Protein AF-A0A968T2L0-F1 (afdb_monomer)

Structure (mmCIF, N/CA/C/O backbone):
data_AF-A0A968T2L0-F1
#
_entry.id   AF-A0A968T2L0-F1
#
loop_
_atom_site.group_PDB
_atom_site.id
_atom_site.type_symbol
_atom_site.label_atom_id
_atom_site.label_alt_id
_atom_site.label_comp_id
_atom_site.label_asym_id
_atom_site.label_entity_id
_atom_site.label_seq_id
_atom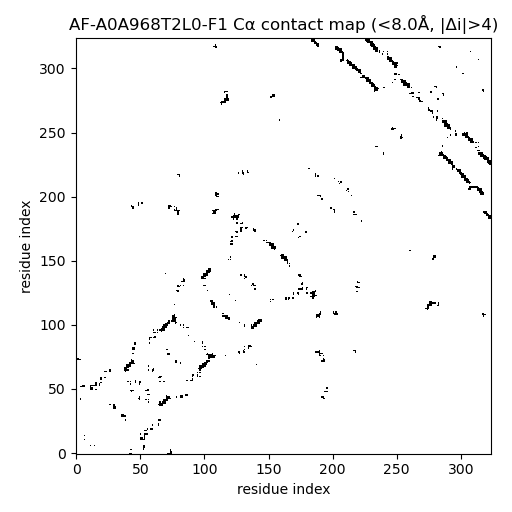_site.pdbx_PDB_ins_code
_atom_site.Cartn_x
_atom_site.Cartn_y
_atom_site.Cartn_z
_atom_site.occupancy
_atom_site.B_iso_or_equiv
_atom_site.auth_seq_id
_atom_site.auth_comp_id
_atom_site.auth_asym_id
_atom_site.auth_atom_id
_atom_site.pdbx_PDB_model_num
ATOM 1 N N . MET A 1 1 ? -6.906 8.893 6.254 1.00 74.88 1 MET A N 1
ATOM 2 C CA . MET A 1 1 ? -7.245 9.195 7.665 1.00 74.88 1 MET A CA 1
ATOM 3 C C . MET A 1 1 ? -7.406 10.708 7.788 1.00 74.88 1 MET A C 1
ATOM 5 O O . MET A 1 1 ? -6.718 11.416 7.076 1.00 74.88 1 MET A O 1
ATOM 9 N N . ARG A 1 2 ? -8.314 11.255 8.606 1.00 81.44 2 ARG A N 1
ATOM 10 C CA . ARG A 1 2 ? -8.300 12.718 8.846 1.00 81.44 2 ARG A CA 1
ATOM 11 C C . ARG A 1 2 ? -7.136 13.049 9.790 1.00 81.44 2 ARG A C 1
ATOM 13 O O . ARG A 1 2 ? -6.770 12.186 10.568 1.00 81.44 2 ARG A O 1
ATOM 20 N N . THR A 1 3 ? -6.516 14.214 9.623 1.00 82.19 3 THR A N 1
ATOM 21 C CA . THR A 1 3 ? -5.196 14.634 10.153 1.00 82.19 3 THR A CA 1
ATOM 22 C C . THR A 1 3 ? -4.732 13.936 11.438 1.00 82.19 3 THR A C 1
ATOM 24 O O . THR A 1 3 ? -5.469 13.875 12.412 1.00 82.19 3 THR A O 1
ATOM 27 N N . PHE A 1 4 ? -3.481 13.472 11.457 1.00 83.94 4 PHE A N 1
ATOM 28 C CA . PHE A 1 4 ? -2.865 12.755 12.588 1.00 83.94 4 PHE A CA 1
ATOM 29 C C . PHE A 1 4 ? -2.099 13.668 13.563 1.00 83.94 4 PHE A C 1
ATOM 31 O O . PHE A 1 4 ? -1.567 13.193 14.559 1.00 83.94 4 PHE A O 1
ATOM 38 N N . TYR A 1 5 ? -2.027 14.971 13.284 1.00 89.88 5 TYR A N 1
ATOM 39 C CA . TYR A 1 5 ? -1.444 15.954 14.194 1.00 89.88 5 TYR A CA 1
ATOM 40 C C . TYR A 1 5 ? -2.458 16.317 15.280 1.00 89.88 5 TYR A C 1
ATOM 42 O O . TYR A 1 5 ? -3.316 17.172 15.064 1.00 89.88 5 TYR A O 1
ATOM 50 N N . LEU A 1 6 ? -2.376 15.636 16.424 1.00 93.06 6 LEU A N 1
ATOM 51 C CA . LEU A 1 6 ? -3.247 15.877 17.582 1.00 93.06 6 LEU A CA 1
ATOM 52 C C . LEU A 1 6 ? -2.544 16.624 18.724 1.00 93.06 6 LEU A C 1
ATOM 54 O O . LEU A 1 6 ? -3.210 17.180 19.592 1.00 93.06 6 LEU A O 1
ATOM 58 N N . PHE A 1 7 ? -1.213 16.663 18.699 1.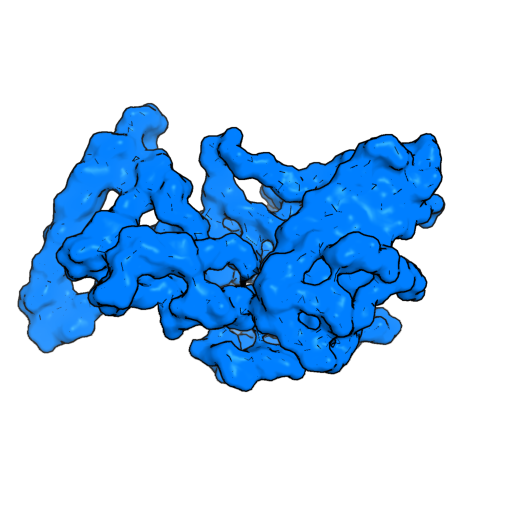00 94.44 7 PHE A N 1
ATOM 59 C CA . PHE A 1 7 ? -0.371 17.250 19.739 1.00 94.44 7 PHE A CA 1
ATOM 60 C C . PHE A 1 7 ? 0.614 18.248 19.147 1.00 94.44 7 PHE A C 1
ATOM 62 O O . PHE A 1 7 ? 0.879 18.239 17.940 1.00 94.44 7 PHE A O 1
ATOM 69 N N . LYS A 1 8 ? 1.162 19.118 19.998 1.00 94.31 8 LYS A N 1
ATOM 70 C CA . LYS A 1 8 ? 2.267 19.984 19.587 1.00 94.31 8 LYS A CA 1
ATOM 71 C C . LYS A 1 8 ? 3.516 19.131 19.332 1.00 94.31 8 LYS A C 1
ATOM 73 O O . LYS A 1 8 ? 3.684 18.108 19.997 1.00 94.31 8 LYS A O 1
ATOM 78 N N . PRO A 1 9 ? 4.41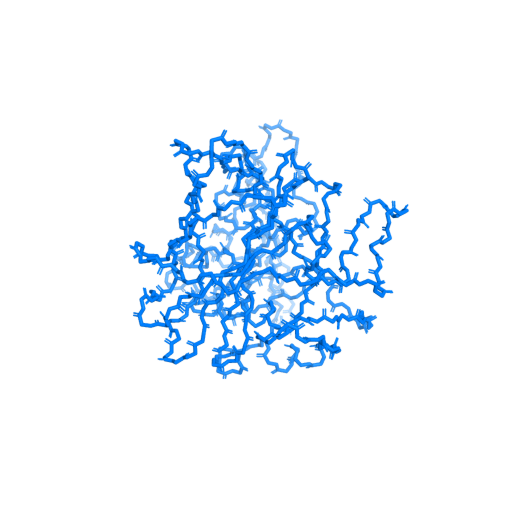3 19.563 18.427 1.00 92.62 9 PRO A N 1
ATOM 79 C CA . PRO A 1 9 ? 5.673 18.864 18.204 1.00 92.62 9 PRO A CA 1
ATOM 80 C C . PRO A 1 9 ? 6.458 18.681 19.510 1.00 92.62 9 PRO A C 1
ATOM 82 O O . PRO A 1 9 ? 6.754 19.665 20.189 1.00 92.62 9 PRO A O 1
ATOM 85 N N . GLY A 1 10 ? 6.804 17.437 19.843 1.00 93.25 10 GLY A N 1
ATOM 86 C CA . GLY A 1 10 ? 7.523 17.062 21.064 1.00 93.25 10 GLY A CA 1
ATOM 87 C C . GLY A 1 10 ? 6.632 16.694 22.258 1.00 93.25 10 GLY A C 1
ATOM 88 O O . GLY A 1 10 ? 7.158 16.234 23.268 1.00 93.25 10 GLY A O 1
ATOM 89 N N . GLU A 1 11 ? 5.310 16.871 22.166 1.00 96.00 11 GLU A N 1
ATOM 90 C CA . GLU A 1 11 ? 4.350 16.496 23.218 1.00 96.00 11 GLU A CA 1
ATOM 91 C C . GLU A 1 11 ? 3.652 15.149 22.938 1.00 96.00 11 GLU A C 1
ATOM 93 O O . GLU A 1 11 ? 2.774 14.745 23.698 1.00 96.00 11 GLU A O 1
ATOM 98 N N . GLU A 1 12 ? 4.019 14.434 21.869 1.00 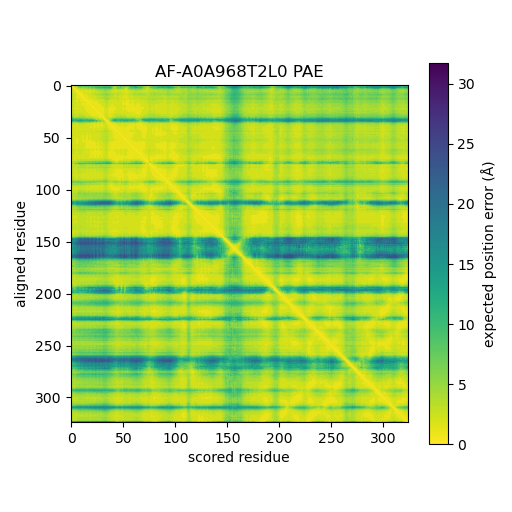95.25 12 GLU A N 1
ATOM 99 C CA . GLU A 1 12 ? 3.307 13.233 21.418 1.00 95.25 12 GLU A CA 1
ATOM 100 C C . GLU A 1 12 ? 3.342 12.089 22.441 1.00 95.25 12 GLU A C 1
ATOM 102 O O . GLU A 1 12 ? 2.335 11.407 22.599 1.00 95.25 12 GLU A O 1
ATOM 107 N N . GLU A 1 13 ? 4.452 11.914 23.167 1.00 93.50 13 GLU A N 1
ATOM 108 C CA . GLU A 1 13 ? 4.591 10.872 24.199 1.00 93.50 13 GLU A CA 1
ATOM 109 C C . GLU A 1 13 ? 3.620 11.106 25.367 1.00 93.50 13 GLU A C 1
ATOM 111 O O . GLU A 1 13 ? 2.854 10.216 25.725 1.00 93.50 13 GLU A O 1
ATOM 116 N N . ASN A 1 14 ? 3.561 12.336 25.892 1.00 94.19 14 ASN A N 1
ATOM 117 C CA . ASN A 1 14 ? 2.571 12.719 26.909 1.00 94.19 14 ASN A CA 1
ATOM 118 C C . ASN A 1 14 ? 1.139 12.587 26.360 1.00 94.19 14 ASN A C 1
ATOM 120 O O . ASN A 1 14 ? 0.200 12.246 27.080 1.00 94.19 14 ASN A O 1
ATOM 124 N N . GLY A 1 15 ? 0.972 12.837 25.060 1.00 96.25 15 GLY A N 1
ATOM 125 C CA . GLY A 1 15 ? -0.283 12.659 24.349 1.00 96.25 15 GLY A CA 1
ATOM 126 C C . GLY A 1 15 ? -0.794 11.215 24.318 1.00 96.25 15 GLY A C 1
ATOM 127 O O . GLY A 1 15 ? -2.011 11.012 24.299 1.00 96.25 15 GLY A O 1
ATOM 128 N N . ILE A 1 16 ? 0.095 10.213 24.369 1.00 96.88 16 ILE A N 1
ATOM 129 C CA . ILE A 1 16 ? -0.293 8.793 24.429 1.00 96.88 16 ILE A CA 1
ATOM 130 C C . ILE A 1 16 ? -1.108 8.520 25.692 1.00 96.88 16 ILE A C 1
ATOM 132 O O . ILE A 1 16 ? -2.165 7.892 25.614 1.00 96.88 16 ILE A O 1
ATOM 136 N N . GLU A 1 17 ? -0.647 8.990 26.853 1.00 95.88 17 GLU A N 1
ATOM 137 C CA . GLU A 1 17 ? -1.353 8.788 28.123 1.00 95.88 17 GLU A CA 1
ATOM 138 C C . GLU A 1 17 ? -2.735 9.444 28.097 1.00 95.88 17 GLU A C 1
ATOM 140 O O . GLU A 1 17 ? -3.734 8.789 28.409 1.00 95.88 17 GLU A O 1
ATOM 145 N N . LEU A 1 18 ? -2.810 10.684 27.604 1.00 97.50 18 LEU A N 1
ATOM 146 C CA . LEU A 1 18 ? -4.069 11.414 27.473 1.00 97.50 18 LEU A CA 1
ATOM 147 C C . LEU A 1 18 ? -5.063 10.693 26.549 1.00 97.50 18 LEU A C 1
ATOM 149 O O . LEU A 1 18 ? -6.242 10.563 26.881 1.00 97.50 18 LEU A O 1
ATOM 153 N N . LEU A 1 19 ? -4.613 10.193 25.393 1.00 97.75 19 LEU A N 1
ATOM 154 C CA . LEU A 1 19 ? -5.497 9.450 24.491 1.00 97.75 19 LEU A CA 1
ATOM 155 C C . LEU A 1 19 ? -5.852 8.066 25.024 1.00 97.75 19 LEU A C 1
ATOM 157 O O . LEU A 1 19 ? -6.952 7.589 24.759 1.00 97.75 19 LEU A O 1
ATOM 161 N N . ASN A 1 20 ? -4.983 7.424 25.804 1.00 97.88 20 ASN A N 1
ATOM 162 C CA . ASN A 1 20 ? -5.330 6.184 26.493 1.00 97.88 20 ASN A CA 1
ATOM 163 C C . ASN A 1 20 ? -6.495 6.401 27.466 1.00 97.88 20 ASN A C 1
ATOM 165 O O . ASN A 1 20 ? -7.417 5.586 27.492 1.00 97.88 20 ASN A O 1
ATOM 169 N N . GLU A 1 21 ? -6.475 7.483 28.247 1.00 98.00 21 GLU A N 1
ATOM 170 C CA . GLU A 1 21 ? -7.582 7.860 29.136 1.00 98.00 21 GLU A CA 1
ATOM 171 C C . GLU A 1 21 ? -8.849 8.191 28.350 1.00 98.00 21 GLU A C 1
ATOM 173 O O . GLU A 1 21 ? -9.889 7.581 28.592 1.00 98.00 21 GLU A O 1
ATOM 178 N N . PHE A 1 22 ? -8.738 9.029 27.317 1.00 98.19 22 PHE A N 1
ATOM 179 C CA . PHE A 1 22 ? -9.856 9.339 26.426 1.00 98.19 22 PHE A CA 1
ATOM 180 C C . PHE A 1 22 ? -10.507 8.069 25.851 1.00 98.19 22 PHE A C 1
ATOM 182 O O . PHE A 1 22 ? -11.730 7.930 25.830 1.00 98.19 22 PHE A O 1
ATOM 189 N N . MET A 1 23 ? -9.706 7.093 25.417 1.00 98.38 23 MET A N 1
ATOM 190 C CA . MET A 1 23 ? -10.221 5.833 24.879 1.00 98.38 23 MET A CA 1
ATOM 191 C C . MET A 1 23 ? -10.887 4.948 25.941 1.00 98.38 23 MET A C 1
ATOM 193 O O . MET A 1 23 ? -11.806 4.195 25.602 1.00 98.38 23 MET A O 1
ATOM 197 N N . ARG A 1 24 ? -10.478 5.034 27.216 1.00 98.38 24 ARG A N 1
ATOM 198 C CA . ARG A 1 24 ? -11.186 4.372 28.326 1.00 98.38 24 ARG A CA 1
ATOM 199 C C . ARG A 1 24 ? -12.566 4.986 28.522 1.00 98.38 24 ARG A C 1
ATOM 201 O O . ARG A 1 24 ? -13.539 4.234 28.546 1.00 98.38 24 ARG A O 1
ATOM 208 N N . ASP A 1 25 ? -12.663 6.312 28.534 1.00 98.12 25 ASP A N 1
ATOM 209 C CA . ASP A 1 25 ? -13.941 7.021 28.667 1.00 98.12 25 ASP A CA 1
ATOM 210 C C . ASP A 1 25 ? -14.901 6.664 27.524 1.00 98.12 25 ASP A C 1
ATOM 212 O O . ASP A 1 25 ? -16.061 6.308 27.756 1.00 98.12 25 ASP A O 1
ATOM 216 N N . ILE A 1 26 ? -14.412 6.657 26.276 1.00 97.62 26 ILE A N 1
ATOM 217 C CA . ILE A 1 26 ? -15.202 6.234 25.109 1.00 97.62 26 ILE A CA 1
ATOM 218 C C . ILE A 1 26 ? -15.687 4.789 25.263 1.00 97.62 26 ILE A C 1
ATOM 220 O O . ILE A 1 26 ? -16.854 4.489 24.986 1.00 97.62 26 ILE A O 1
ATOM 224 N N . ARG A 1 27 ? -14.825 3.877 25.731 1.00 97.06 27 ARG A N 1
ATOM 225 C CA . ARG A 1 27 ? -15.217 2.482 25.954 1.00 97.06 27 ARG A CA 1
ATOM 226 C C . ARG A 1 27 ? -16.275 2.366 27.050 1.00 97.06 27 ARG A C 1
ATOM 228 O O . ARG A 1 27 ? -17.239 1.622 26.862 1.00 97.06 27 ARG A O 1
ATOM 235 N N . GLU A 1 28 ? -16.154 3.095 28.154 1.00 96.31 28 GLU A N 1
ATOM 236 C CA . GLU A 1 28 ? -17.181 3.119 29.200 1.00 96.31 28 GLU A CA 1
ATOM 237 C C . GLU A 1 28 ? -18.526 3.621 28.675 1.00 96.31 28 GLU A C 1
ATOM 239 O O . GLU A 1 28 ? -19.556 2.992 28.927 1.00 96.31 28 GLU A O 1
ATOM 244 N N . ILE A 1 29 ? -18.522 4.710 27.901 1.00 95.81 29 ILE A N 1
ATOM 245 C CA . ILE A 1 29 ? -19.731 5.248 27.270 1.00 95.81 29 ILE A CA 1
ATOM 246 C C . ILE A 1 29 ? -20.356 4.199 26.347 1.00 95.81 29 ILE A C 1
ATOM 248 O O . ILE A 1 29 ? -21.565 3.983 26.422 1.00 95.81 29 ILE A O 1
ATOM 252 N N . SER A 1 30 ? -19.552 3.507 25.529 1.00 95.06 30 SER A N 1
ATOM 253 C CA . SER A 1 30 ? -20.050 2.468 24.614 1.00 95.06 30 SER A CA 1
ATOM 254 C C . SER A 1 30 ? -20.720 1.303 25.352 1.00 95.06 30 SER A C 1
ATOM 256 O O . SER A 1 30 ? -21.751 0.813 24.902 1.00 95.06 30 SER A O 1
ATOM 258 N N . LYS A 1 31 ? -20.185 0.903 26.517 1.00 92.38 31 LYS A N 1
ATOM 259 C CA . LYS A 1 31 ? -20.705 -0.207 27.333 1.00 92.38 31 LYS A CA 1
ATOM 260 C C . LYS A 1 31 ? -21.965 0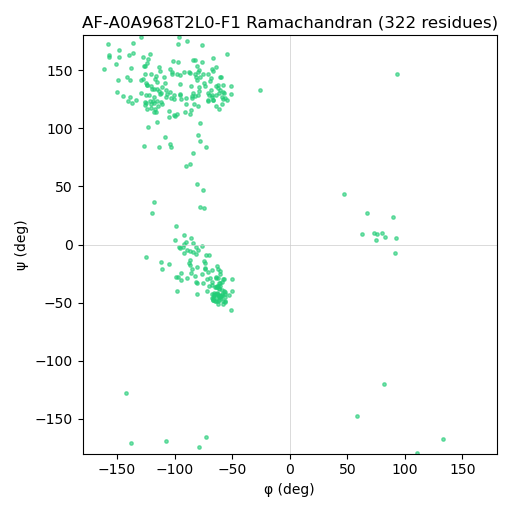.146 28.122 1.00 92.38 31 LYS A C 1
ATOM 262 O O . LYS A 1 31 ? -22.720 -0.753 28.470 1.00 92.38 31 LYS A O 1
ATOM 267 N N . LYS A 1 32 ? -22.184 1.427 28.438 1.00 92.19 32 LYS A N 1
ATOM 268 C CA . LYS A 1 32 ? -23.381 1.896 29.163 1.00 92.19 32 LYS A CA 1
ATOM 269 C C . LYS A 1 32 ? -24.642 1.907 28.294 1.00 92.19 32 LYS A C 1
ATOM 271 O O . LYS A 1 32 ? -25.737 2.057 28.827 1.00 92.19 32 LYS A O 1
ATOM 276 N N . GLN A 1 33 ? -24.503 1.790 26.976 1.00 87.25 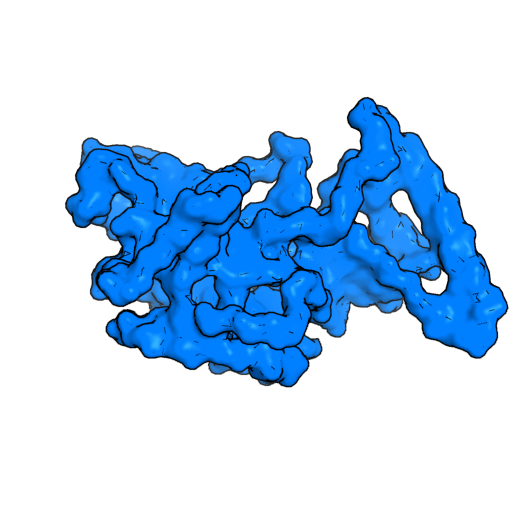33 GLN A N 1
ATOM 277 C CA . GLN A 1 33 ? -25.641 1.731 26.065 1.00 87.25 33 GLN A CA 1
ATOM 278 C C . GLN A 1 33 ? -26.224 0.315 26.048 1.00 87.25 33 GLN A C 1
ATOM 280 O O . GLN A 1 33 ? -25.482 -0.660 26.014 1.00 87.25 33 GLN A O 1
ATOM 285 N N . ASP A 1 34 ? -27.552 0.194 25.978 1.00 80.38 34 ASP A N 1
ATOM 286 C CA . ASP A 1 34 ? -28.269 -1.092 25.846 1.00 80.38 34 ASP A CA 1
ATOM 287 C C . ASP A 1 34 ? -28.154 -1.695 24.424 1.00 80.38 34 ASP A C 1
ATOM 289 O O . ASP A 1 34 ? -29.069 -2.295 23.864 1.00 80.38 34 ASP A O 1
ATOM 293 N N . LYS A 1 35 ? -27.027 -1.434 23.761 1.00 86.94 35 LYS A N 1
ATOM 294 C CA . LYS A 1 35 ? -26.699 -1.875 22.408 1.00 86.94 35 LYS A CA 1
ATOM 295 C C . LYS A 1 35 ? -25.224 -2.234 22.378 1.00 86.94 35 LYS A C 1
ATOM 297 O O . LYS A 1 35 ? -24.402 -1.556 22.986 1.00 86.94 35 LYS A O 1
ATOM 302 N N . ASN A 1 36 ? -24.875 -3.260 21.610 1.00 87.81 36 ASN A N 1
ATOM 303 C CA . ASN A 1 36 ? -23.481 -3.625 21.382 1.00 87.81 36 ASN A CA 1
ATOM 304 C C . ASN A 1 36 ? -22.802 -2.595 20.457 1.00 87.81 36 ASN A C 1
ATOM 306 O O . ASN A 1 36 ? -22.773 -2.772 19.238 1.00 87.81 36 ASN A O 1
ATOM 310 N N . ILE A 1 37 ? -22.323 -1.484 21.023 1.00 95.69 37 ILE A N 1
ATOM 311 C CA . ILE A 1 37 ? -21.640 -0.423 20.276 1.00 95.69 37 ILE A CA 1
ATOM 312 C C . ILE A 1 37 ? -20.155 -0.756 20.155 1.00 95.69 37 ILE A C 1
ATOM 314 O O . ILE A 1 37 ? -19.422 -0.778 21.145 1.00 95.69 37 ILE A O 1
ATOM 318 N N . GLN A 1 38 ? -19.711 -0.965 18.917 1.00 96.75 38 GLN A N 1
ATOM 319 C CA . GLN A 1 38 ? -18.303 -1.174 18.602 1.00 96.75 38 GLN A CA 1
ATOM 320 C C . GLN A 1 38 ? -17.548 0.155 18.481 1.00 96.75 38 GLN A C 1
ATOM 322 O O . GLN A 1 38 ? -18.087 1.155 18.003 1.00 96.75 38 GLN A O 1
ATOM 327 N N . VAL A 1 39 ? -16.275 0.145 18.868 1.00 97.88 39 VAL A N 1
ATOM 328 C CA . VAL A 1 39 ? -15.355 1.284 18.770 1.00 97.88 39 VAL A CA 1
ATOM 329 C C . VAL A 1 39 ? -14.295 0.981 17.715 1.00 97.88 39 VAL A C 1
ATOM 331 O O . VAL A 1 39 ? -13.543 0.012 17.834 1.00 97.88 39 VAL A O 1
ATOM 334 N N . ALA A 1 40 ? -14.213 1.827 16.692 1.00 98.12 40 ALA A N 1
ATOM 335 C CA . ALA A 1 40 ? -13.225 1.724 15.624 1.00 98.12 40 ALA A CA 1
ATOM 336 C C . ALA A 1 40 ? -12.298 2.943 15.617 1.00 98.12 40 ALA A C 1
ATOM 338 O O . ALA A 1 40 ? -12.752 4.071 15.810 1.00 98.12 40 ALA A O 1
ATOM 339 N N . VAL A 1 41 ? -11.014 2.727 15.335 1.00 97.75 41 VAL A N 1
ATOM 340 C CA . VAL A 1 41 ? -10.013 3.796 15.217 1.00 97.75 41 VAL A CA 1
ATOM 341 C C . VAL A 1 41 ? -9.311 3.736 13.868 1.00 97.75 41 VAL A C 1
ATOM 343 O O . VAL A 1 41 ? -8.962 2.662 13.379 1.00 97.75 41 VAL A O 1
ATOM 346 N N . ARG A 1 42 ? -9.078 4.902 13.260 1.00 96.94 42 ARG A N 1
ATOM 347 C CA . ARG A 1 42 ? -8.191 5.043 12.100 1.00 96.94 42 ARG A CA 1
ATOM 348 C C . ARG A 1 42 ? -6.850 5.569 12.564 1.00 96.94 42 ARG A C 1
ATOM 350 O O . ARG A 1 42 ? -6.804 6.589 13.241 1.00 96.94 42 ARG A O 1
ATOM 357 N N . VAL A 1 43 ? -5.788 4.884 12.170 1.00 96.44 43 VAL A N 1
ATOM 358 C CA . VAL A 1 43 ? -4.419 5.161 12.617 1.00 96.44 43 VAL A CA 1
ATOM 359 C C . VAL A 1 43 ? -3.444 5.105 11.437 1.00 96.44 43 VAL A C 1
ATOM 361 O O . VAL A 1 43 ? -3.814 4.598 10.368 1.00 96.44 43 VAL A O 1
ATOM 364 N N . PRO A 1 44 ? -2.214 5.629 11.592 1.00 95.25 44 PRO A N 1
ATOM 365 C CA . PRO A 1 44 ? -1.167 5.479 10.591 1.00 95.25 44 PRO A CA 1
ATOM 366 C C . PRO A 1 44 ? -0.881 4.020 10.207 1.00 95.25 44 PRO A C 1
ATOM 368 O O . PRO A 1 44 ? -1.252 3.079 10.904 1.00 95.25 44 PRO A O 1
ATOM 371 N N . VAL A 1 45 ? -0.191 3.845 9.079 1.00 94.31 45 VAL A N 1
ATOM 372 C CA . VAL A 1 45 ? 0.081 2.552 8.419 1.00 94.31 45 VAL A CA 1
ATOM 373 C C . VAL A 1 45 ? 0.654 1.487 9.355 1.00 94.31 45 VAL A C 1
ATOM 375 O O . VAL A 1 45 ? 0.281 0.318 9.246 1.00 94.31 45 VAL A O 1
ATOM 378 N N . THR A 1 46 ? 1.558 1.865 10.260 1.00 94.88 46 THR A N 1
ATOM 379 C CA . THR A 1 46 ? 2.234 0.933 11.173 1.00 94.88 46 THR A CA 1
ATOM 380 C C . THR A 1 46 ? 2.044 1.347 12.634 1.00 94.88 46 THR A C 1
ATOM 382 O O . THR A 1 46 ? 1.862 2.542 12.905 1.00 94.88 46 THR A O 1
ATOM 385 N N . PRO A 1 47 ? 2.148 0.400 13.589 1.00 96.06 47 PRO A N 1
ATOM 386 C CA . PRO A 1 47 ? 2.071 0.714 15.017 1.00 96.06 47 PRO A CA 1
ATOM 387 C C . PRO A 1 47 ? 3.102 1.758 15.450 1.00 96.06 47 PRO A C 1
ATOM 389 O O . PRO A 1 47 ? 2.780 2.695 16.176 1.00 96.06 47 PRO A O 1
ATOM 392 N N . ALA A 1 48 ? 4.335 1.635 14.949 1.00 94.19 48 ALA A N 1
ATOM 393 C CA . ALA A 1 48 ? 5.430 2.546 15.269 1.00 94.19 48 ALA A CA 1
ATOM 394 C C . ALA A 1 48 ? 5.157 3.986 14.807 1.00 94.19 48 ALA A C 1
ATOM 396 O O . ALA A 1 48 ? 5.423 4.928 15.552 1.00 94.19 48 ALA A O 1
ATOM 397 N N . ILE A 1 49 ? 4.595 4.166 13.603 1.00 93.69 49 ILE A N 1
ATOM 398 C CA . ILE A 1 49 ? 4.198 5.496 13.122 1.00 93.69 49 ILE A CA 1
ATOM 399 C C . ILE A 1 49 ? 3.056 6.033 13.993 1.00 93.69 4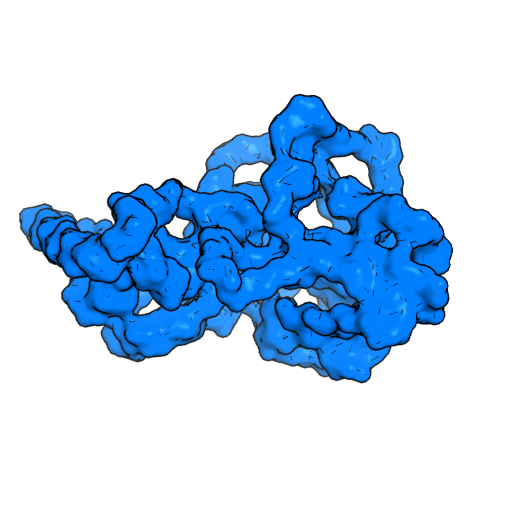9 ILE A C 1
ATOM 401 O O . ILE A 1 49 ? 3.106 7.190 14.395 1.00 93.69 49 ILE A O 1
ATOM 405 N N . GLY A 1 50 ? 2.066 5.195 14.327 1.00 94.62 50 GLY A N 1
ATOM 406 C CA . GLY A 1 50 ? 0.971 5.549 15.235 1.00 94.62 50 GLY A CA 1
ATOM 407 C C . GLY A 1 50 ? 1.466 6.138 16.553 1.00 94.62 50 GLY A C 1
ATOM 408 O O . GLY A 1 50 ? 1.148 7.286 16.861 1.00 94.62 50 GLY A O 1
ATOM 409 N N . ARG A 1 51 ? 2.319 5.403 17.277 1.00 94.56 51 ARG A N 1
ATOM 410 C CA . ARG A 1 51 ? 2.882 5.859 18.560 1.00 94.56 51 ARG A CA 1
ATOM 411 C C . ARG A 1 51 ? 3.661 7.161 18.436 1.00 94.56 51 ARG A C 1
ATOM 413 O O . ARG A 1 51 ? 3.498 8.028 19.282 1.00 94.56 51 ARG A O 1
ATOM 420 N N . LYS A 1 52 ? 4.434 7.348 17.357 1.00 93.56 52 LYS A N 1
ATOM 421 C CA . LYS A 1 52 ? 5.162 8.608 17.123 1.00 93.56 52 LYS A CA 1
ATOM 422 C C . LYS A 1 52 ? 4.228 9.826 17.085 1.00 93.56 52 LYS A C 1
ATOM 424 O O . LYS A 1 52 ? 4.655 10.915 17.434 1.00 93.56 52 LYS A O 1
ATOM 429 N N . TYR A 1 53 ? 2.977 9.645 16.665 1.00 93.38 53 TYR A N 1
ATOM 430 C CA . TYR A 1 53 ? 1.956 10.697 16.630 1.00 93.38 53 TYR A CA 1
ATOM 431 C C . TYR A 1 53 ? 0.995 10.662 17.831 1.00 93.38 53 TYR A C 1
ATOM 433 O O . TYR A 1 53 ? -0.074 11.266 17.779 1.00 93.38 53 TYR A O 1
ATOM 441 N N . GLY A 1 54 ? 1.347 9.949 18.904 1.00 95.62 54 GLY A N 1
ATOM 442 C CA . GLY A 1 54 ? 0.537 9.843 20.118 1.00 95.62 54 GLY A CA 1
ATOM 443 C C . GLY A 1 54 ? -0.584 8.795 20.058 1.00 95.62 54 GLY A C 1
ATOM 444 O O . GLY A 1 54 ? -1.404 8.712 20.966 1.00 95.62 54 GLY A O 1
ATOM 445 N N . LEU A 1 55 ? -0.656 7.987 18.995 1.00 96.38 55 LEU A N 1
ATOM 446 C CA . LEU A 1 55 ? -1.743 7.032 18.743 1.00 96.38 55 LEU A CA 1
ATOM 447 C C . LEU A 1 55 ? -1.305 5.588 19.043 1.00 96.38 55 LEU A C 1
ATOM 449 O O . LEU A 1 55 ? -0.899 4.858 18.133 1.00 96.38 55 LEU A O 1
ATOM 453 N N . ASP A 1 56 ? -1.417 5.140 20.297 1.00 97.69 56 ASP A N 1
ATOM 454 C CA . ASP A 1 56 ? -1.077 3.760 20.687 1.00 97.69 56 ASP A CA 1
ATOM 455 C C . ASP A 1 56 ? -2.265 2.787 20.592 1.00 97.69 56 ASP A C 1
ATOM 457 O O . ASP A 1 56 ? -2.752 2.220 21.573 1.00 97.69 56 ASP A O 1
ATOM 461 N N . ALA A 1 57 ? -2.718 2.534 19.363 1.00 98.12 57 ALA A N 1
ATOM 462 C CA . ALA A 1 57 ? -3.806 1.586 19.123 1.00 98.12 57 ALA A CA 1
ATOM 463 C C . ALA A 1 57 ? -3.480 0.140 19.529 1.00 98.12 57 ALA A C 1
ATOM 465 O O . ALA A 1 57 ? -4.398 -0.650 19.750 1.00 98.12 57 ALA A O 1
ATOM 466 N N . VAL A 1 58 ? -2.197 -0.211 19.681 1.00 98.38 58 VAL A N 1
ATOM 467 C CA . VAL A 1 58 ? -1.810 -1.527 20.203 1.00 98.38 58 VAL A CA 1
ATOM 468 C C . VAL A 1 58 ? -2.203 -1.655 21.672 1.00 98.38 58 VAL A C 1
ATOM 470 O O . VAL A 1 58 ? -2.808 -2.663 22.044 1.00 98.38 58 VAL A O 1
ATOM 473 N N . ALA A 1 59 ? -1.919 -0.643 22.498 1.00 97.94 59 ALA A N 1
ATOM 474 C CA . ALA A 1 59 ? -2.379 -0.615 23.885 1.00 97.94 59 ALA A CA 1
ATOM 475 C C . ALA A 1 59 ? -3.911 -0.645 23.962 1.00 97.94 59 ALA A C 1
ATOM 477 O O . ALA A 1 59 ? -4.476 -1.449 24.706 1.00 97.94 59 ALA A O 1
ATOM 478 N N . TRP A 1 60 ? -4.595 0.149 23.132 1.00 98.56 60 TRP A N 1
ATOM 479 C CA . TRP A 1 60 ? -6.060 0.171 23.106 1.00 98.56 60 TRP A CA 1
ATOM 480 C C . TRP A 1 60 ? -6.660 -1.201 22.786 1.00 98.56 60 TRP A C 1
ATOM 482 O O . TRP A 1 60 ? -7.615 -1.612 23.444 1.00 98.56 60 TRP A O 1
ATOM 492 N N . ALA A 1 61 ? -6.100 -1.940 21.824 1.00 98.44 61 ALA A N 1
ATOM 493 C CA . ALA A 1 61 ? -6.562 -3.292 21.511 1.00 98.44 61 ALA A CA 1
ATOM 494 C C . ALA A 1 61 ? -6.281 -4.282 22.649 1.00 98.44 61 ALA A C 1
ATOM 496 O O . ALA A 1 61 ? -7.159 -5.072 22.997 1.00 98.44 61 ALA A O 1
ATOM 497 N N . LYS A 1 62 ? -5.094 -4.226 23.270 1.00 97.31 62 LYS A N 1
ATOM 498 C CA . LYS A 1 62 ? -4.732 -5.101 24.402 1.00 97.31 62 LYS A CA 1
ATOM 499 C C . LYS A 1 62 ? -5.626 -4.897 25.620 1.00 97.31 62 LYS A C 1
ATOM 501 O O . LYS A 1 62 ? -5.946 -5.857 26.312 1.00 97.31 62 LYS A O 1
ATOM 506 N N . TYR A 1 63 ? -6.046 -3.662 25.866 1.00 96.44 63 TYR A N 1
ATOM 507 C CA . TYR A 1 63 ? -6.956 -3.318 26.955 1.00 96.44 63 TYR A CA 1
ATOM 508 C C . TYR A 1 63 ? -8.440 -3.522 26.603 1.00 96.44 63 TYR A C 1
ATOM 510 O O . TYR A 1 63 ? -9.306 -3.230 27.426 1.00 96.44 63 TYR A O 1
ATOM 518 N N . GLY A 1 64 ? -8.761 -4.007 25.397 1.00 96.75 64 GLY A N 1
ATOM 519 C CA . GLY A 1 64 ? -10.146 -4.199 24.954 1.00 96.75 64 GLY A CA 1
ATOM 520 C C . GLY A 1 64 ? -10.918 -2.886 24.773 1.00 96.75 64 GLY A C 1
ATOM 521 O O . GLY A 1 64 ? -12.137 -2.848 24.940 1.00 96.75 64 GLY A O 1
ATOM 522 N N . LEU A 1 65 ? -10.216 -1.789 24.472 1.00 98.06 65 LEU A N 1
ATOM 523 C CA . LEU A 1 65 ? -10.808 -0.464 24.270 1.00 98.06 65 LEU A CA 1
ATOM 524 C C . LEU A 1 65 ? -11.294 -0.258 22.838 1.00 98.06 65 LEU A C 1
ATOM 526 O O . LEU A 1 65 ? -12.236 0.500 22.636 1.00 98.06 65 LEU A O 1
ATOM 530 N N . VAL A 1 66 ? -10.744 -0.975 21.856 1.00 98.19 66 VAL A N 1
ATOM 531 C CA . VAL A 1 66 ? -11.132 -0.886 20.436 1.00 98.19 66 VAL A CA 1
ATOM 532 C C . VAL A 1 66 ? -11.466 -2.256 19.857 1.00 98.19 66 VAL A C 1
ATOM 534 O O . VAL A 1 66 ? -10.809 -3.248 20.162 1.00 98.19 66 VAL A O 1
ATOM 537 N N . ASP A 1 67 ? -12.476 -2.294 18.994 1.00 98.25 67 ASP A N 1
ATOM 538 C CA . ASP A 1 67 ? -12.927 -3.495 18.286 1.00 98.25 67 ASP A CA 1
ATOM 539 C C . ASP A 1 67 ? -12.336 -3.580 16.875 1.00 98.25 67 ASP A C 1
ATOM 541 O O . ASP A 1 67 ? -12.162 -4.675 16.344 1.00 98.25 67 ASP A O 1
ATOM 545 N N . ILE A 1 68 ? -12.020 -2.433 16.262 1.00 98.62 68 ILE A N 1
ATOM 546 C CA . ILE A 1 68 ? -11.490 -2.361 14.897 1.00 98.62 68 ILE A CA 1
ATOM 547 C C . ILE A 1 68 ? -10.363 -1.326 14.826 1.00 98.62 68 ILE A C 1
ATOM 549 O O . ILE A 1 68 ? -10.555 -0.159 15.172 1.00 98.62 68 ILE A O 1
ATOM 553 N N . ILE A 1 69 ? -9.201 -1.732 14.315 1.00 98.75 69 ILE A N 1
ATOM 554 C CA . ILE A 1 69 ? -8.103 -0.833 13.947 1.00 98.75 69 ILE A CA 1
ATOM 555 C C . ILE A 1 69 ? -8.026 -0.763 12.425 1.00 98.75 69 ILE A C 1
ATOM 557 O O . ILE A 1 69 ? -7.915 -1.778 11.738 1.00 98.75 69 ILE A O 1
ATOM 561 N N . ILE A 1 70 ? -8.052 0.458 11.901 1.00 98.56 70 ILE A N 1
ATOM 562 C CA . ILE A 1 70 ? -8.013 0.760 10.472 1.00 98.56 70 ILE A CA 1
ATOM 563 C C . ILE A 1 70 ? -6.684 1.470 10.169 1.00 98.56 70 ILE A C 1
ATOM 565 O O . ILE A 1 70 ? -6.633 2.710 10.152 1.00 98.56 70 ILE A O 1
ATOM 569 N N . PRO A 1 71 ? -5.586 0.718 9.963 1.00 97.69 71 PRO A N 1
ATOM 570 C CA . PRO A 1 71 ? -4.328 1.303 9.525 1.00 97.69 71 PRO A CA 1
ATOM 571 C C . PRO A 1 71 ? -4.488 1.818 8.096 1.00 97.69 71 PRO A C 1
ATOM 573 O O . PRO A 1 71 ? -4.984 1.112 7.217 1.00 97.69 71 PRO A O 1
ATOM 576 N N . SER A 1 72 ? -4.116 3.071 7.849 1.00 95.81 72 SER A N 1
ATOM 577 C CA . SER A 1 72 ? -4.220 3.675 6.518 1.00 95.81 72 SER A CA 1
ATOM 578 C C . SER A 1 72 ? -3.256 4.841 6.353 1.00 95.81 72 SER A C 1
ATOM 580 O O . SER A 1 72 ? -2.777 5.406 7.337 1.00 95.81 72 SER A O 1
ATOM 582 N N . ASN A 1 73 ? -3.021 5.235 5.103 1.00 92.94 73 ASN A N 1
ATOM 583 C CA . ASN A 1 73 ? -2.371 6.509 4.833 1.00 92.94 73 ASN A CA 1
ATOM 584 C C . ASN A 1 73 ? -3.265 7.698 5.251 1.00 92.94 73 ASN A C 1
ATOM 586 O O . ASN A 1 73 ? -4.491 7.580 5.417 1.00 92.94 73 ASN A O 1
ATOM 590 N N . TYR A 1 74 ? -2.650 8.872 5.424 1.00 87.00 74 TYR A N 1
ATOM 591 C CA . TYR A 1 74 ? -3.359 10.134 5.654 1.00 87.00 74 TYR A CA 1
ATOM 592 C C . TYR A 1 74 ? -4.326 10.452 4.503 1.00 87.00 74 TYR A C 1
ATOM 594 O O . TYR A 1 74 ? -5.516 10.647 4.738 1.00 87.00 74 TYR A O 1
ATOM 602 N N . TRP A 1 75 ? -3.855 10.413 3.262 1.00 84.44 75 TRP A N 1
ATOM 603 C CA . TRP A 1 75 ? -4.699 10.589 2.081 1.00 84.44 75 TRP A CA 1
ATOM 604 C C . TRP A 1 75 ? -4.219 9.656 0.965 1.00 84.44 75 TRP A C 1
ATOM 606 O O . TRP A 1 75 ? -4.041 8.468 1.225 1.00 84.44 75 TRP A O 1
ATOM 616 N N . TYR A 1 76 ? -3.957 10.153 -0.244 1.00 83.62 76 TYR A N 1
ATOM 617 C CA . TYR A 1 76 ? -3.295 9.368 -1.282 1.00 83.62 76 TYR A CA 1
ATOM 618 C C . TYR A 1 76 ? -1.757 9.346 -1.105 1.00 83.62 76 TYR A C 1
ATOM 620 O O . TYR A 1 76 ? -1.138 10.354 -0.734 1.00 83.62 76 TYR A O 1
ATOM 628 N N . PRO A 1 77 ? -1.103 8.214 -1.415 1.00 90.69 77 PRO A N 1
ATOM 629 C CA . PRO A 1 77 ? -1.678 7.050 -2.087 1.00 90.69 77 PRO A CA 1
ATOM 630 C C . PRO A 1 77 ? -2.403 6.081 -1.141 1.00 90.69 77 PRO A C 1
ATOM 632 O O . PRO A 1 77 ? -2.089 6.017 0.044 1.00 90.69 77 PRO A O 1
ATOM 635 N N . THR A 1 78 ? -3.309 5.259 -1.669 1.00 93.50 78 THR A N 1
ATOM 636 C CA . THR A 1 78 ? -3.646 3.968 -1.051 1.00 93.50 78 THR A CA 1
ATOM 637 C C . THR A 1 78 ? -2.364 3.156 -0.897 1.00 93.50 78 THR A C 1
ATOM 639 O O . THR A 1 78 ? -1.654 2.949 -1.875 1.00 93.50 78 THR A O 1
ATOM 642 N N . ASN A 1 79 ? -2.063 2.688 0.313 1.00 94.31 79 ASN A N 1
ATOM 643 C CA . ASN A 1 79 ? -0.878 1.873 0.559 1.00 94.31 79 ASN A CA 1
ATOM 644 C C . ASN A 1 79 ? -1.216 0.383 0.404 1.00 94.31 79 ASN A C 1
ATOM 646 O O . ASN A 1 79 ? -1.981 -0.156 1.203 1.00 94.31 79 ASN A O 1
ATOM 650 N N . LEU A 1 80 ? -0.648 -0.285 -0.607 1.00 94.12 80 LEU A N 1
ATOM 651 C CA . LEU A 1 80 ? -0.850 -1.729 -0.816 1.00 94.12 80 LEU A CA 1
ATOM 652 C C . LEU A 1 80 ? 0.023 -2.613 0.087 1.00 94.12 80 LEU A C 1
ATOM 654 O O . LEU A 1 80 ? -0.113 -3.837 0.055 1.00 94.12 80 LEU A O 1
ATOM 658 N N . ASP A 1 81 ? 0.915 -2.008 0.867 1.00 95.56 81 ASP A N 1
ATOM 659 C CA . ASP A 1 81 ? 1.916 -2.677 1.691 1.00 95.56 81 ASP A CA 1
ATOM 660 C C . ASP A 1 81 ? 1.715 -2.388 3.190 1.00 95.56 81 ASP A C 1
ATOM 662 O O . ASP A 1 81 ? 2.662 -2.242 3.959 1.00 95.56 81 ASP A O 1
ATOM 666 N N . ILE A 1 82 ? 0.456 -2.292 3.631 1.00 96.81 82 ILE A N 1
ATOM 667 C CA . ILE A 1 82 ? 0.125 -2.190 5.059 1.00 96.81 82 ILE A CA 1
ATOM 668 C C . ILE A 1 82 ? 0.498 -3.520 5.751 1.00 96.81 82 ILE A C 1
ATOM 670 O O . ILE A 1 82 ? 0.002 -4.572 5.328 1.00 96.81 82 ILE A O 1
ATOM 674 N N . PRO A 1 83 ? 1.340 -3.513 6.804 1.00 96.56 83 PRO A N 1
ATOM 675 C CA . PRO A 1 83 ? 1.839 -4.734 7.442 1.00 96.56 83 PRO A CA 1
ATOM 676 C C . PRO A 1 83 ? 0.842 -5.262 8.484 1.00 96.56 83 PRO A C 1
ATOM 678 O O . PRO A 1 83 ? 0.980 -5.039 9.690 1.00 96.56 83 PRO A O 1
ATOM 681 N N . VAL A 1 84 ? -0.212 -5.933 8.022 1.00 98.25 84 VAL A N 1
ATOM 682 C CA . VAL A 1 84 ? -1.284 -6.472 8.880 1.00 98.25 84 VAL A CA 1
ATOM 683 C C . VAL A 1 84 ? -0.750 -7.498 9.878 1.00 98.25 84 VAL A C 1
ATOM 685 O O . VAL A 1 84 ? -1.159 -7.511 11.036 1.00 98.25 84 VAL A O 1
ATOM 688 N N . GLU A 1 85 ? 0.192 -8.326 9.448 1.00 97.69 85 GLU A N 1
ATOM 689 C CA . GLU A 1 85 ? 0.891 -9.318 10.255 1.00 97.69 85 GLU A CA 1
ATOM 690 C C . GLU A 1 85 ? 1.593 -8.684 11.464 1.00 97.69 85 GLU A C 1
ATOM 692 O O . GLU A 1 85 ? 1.487 -9.214 12.570 1.00 97.69 85 GLU A O 1
ATOM 697 N N . THR A 1 86 ? 2.213 -7.512 11.290 1.00 97.75 86 THR A N 1
ATOM 698 C CA . THR A 1 86 ? 2.853 -6.760 12.377 1.00 97.75 86 THR A CA 1
ATOM 699 C C . THR A 1 86 ? 1.814 -6.258 13.370 1.00 97.75 86 THR A C 1
ATOM 701 O O . THR A 1 86 ? 1.974 -6.458 14.571 1.00 97.75 86 THR A O 1
ATOM 704 N N . TRP A 1 87 ? 0.707 -5.681 12.891 1.00 98.44 87 TRP A N 1
ATOM 705 C CA . TRP A 1 87 ? -0.398 -5.275 13.764 1.00 98.44 87 TRP A CA 1
ATOM 706 C C . TRP A 1 87 ? -0.928 -6.450 14.589 1.00 98.44 87 TRP A C 1
ATOM 708 O O . TRP A 1 87 ? -1.049 -6.330 15.805 1.00 98.44 87 TRP A O 1
ATOM 718 N N . LYS A 1 88 ? -1.191 -7.598 13.951 1.00 97.94 88 LYS A N 1
ATOM 719 C CA . LYS A 1 88 ? -1.690 -8.807 14.626 1.00 97.94 88 LYS A CA 1
ATOM 720 C C . LYS A 1 88 ? -0.701 -9.350 15.657 1.00 97.94 88 LYS A C 1
ATOM 722 O O . LYS A 1 88 ? -1.115 -9.722 16.753 1.00 97.94 88 LYS A O 1
ATOM 727 N N . ALA A 1 89 ? 0.588 -9.379 15.322 1.00 98.00 89 ALA A N 1
ATOM 728 C CA . ALA A 1 89 ? 1.633 -9.794 16.250 1.00 98.00 89 ALA A CA 1
ATOM 729 C C . ALA A 1 89 ? 1.689 -8.868 17.474 1.00 98.00 89 ALA A C 1
ATOM 731 O O . ALA A 1 89 ? 1.749 -9.344 18.607 1.00 98.00 89 ALA A O 1
ATOM 732 N N . GLU A 1 90 ? 1.608 -7.552 17.261 1.00 98.38 90 GLU A N 1
ATOM 733 C CA . GLU A 1 90 ? 1.717 -6.571 18.337 1.00 98.38 90 GLU A CA 1
ATOM 734 C C . GLU A 1 90 ? 0.492 -6.535 19.257 1.00 98.38 90 GLU A C 1
ATOM 736 O O . GLU A 1 90 ? 0.684 -6.428 20.470 1.00 98.38 90 GLU A O 1
ATOM 741 N N . ILE A 1 91 ? -0.740 -6.655 18.738 1.00 97.56 91 ILE A N 1
ATOM 742 C CA . ILE A 1 91 ? -1.962 -6.711 19.572 1.00 97.56 91 ILE A CA 1
ATOM 743 C C . ILE A 1 91 ? -2.118 -8.051 20.306 1.00 97.56 91 ILE A C 1
ATOM 745 O O . ILE A 1 91 ? -2.806 -8.116 21.324 1.00 97.56 91 ILE A O 1
ATOM 749 N N . GLY A 1 92 ? -1.442 -9.098 19.826 1.00 95.88 92 GLY A N 1
ATOM 750 C CA . GLY A 1 92 ? -1.428 -10.433 20.413 1.00 95.88 92 GLY A CA 1
ATOM 751 C C . GLY A 1 92 ? -2.478 -11.377 19.821 1.00 95.88 92 GLY A C 1
ATOM 752 O O . GLY A 1 92 ? -3.592 -10.981 19.483 1.00 95.88 92 GLY A O 1
ATOM 753 N N . ALA A 1 93 ? -2.127 -12.665 19.746 1.00 89.69 93 ALA A N 1
ATOM 754 C CA . ALA A 1 93 ? -2.920 -13.705 19.078 1.00 89.69 93 ALA A CA 1
ATOM 755 C C . ALA A 1 93 ? -4.333 -13.919 19.658 1.00 89.69 93 ALA A C 1
ATOM 757 O O . ALA A 1 93 ? -5.209 -14.406 18.952 1.00 89.69 93 ALA A O 1
ATOM 758 N N . ASN A 1 94 ? -4.554 -13.540 20.921 1.00 90.50 94 ASN A N 1
ATOM 759 C CA . ASN A 1 94 ? -5.844 -13.675 21.605 1.00 90.50 94 ASN A CA 1
ATOM 760 C C . ASN A 1 94 ? -6.730 -12.424 21.482 1.00 90.50 94 ASN A C 1
ATOM 762 O O . ASN A 1 94 ? -7.818 -12.393 22.056 1.00 90.50 94 ASN A O 1
ATOM 766 N N . SER A 1 95 ? -6.273 -11.372 20.795 1.00 95.00 95 SER A N 1
ATOM 767 C CA . SER A 1 95 ? -7.079 -10.167 20.614 1.00 95.00 95 SER A CA 1
ATOM 768 C C . SER A 1 95 ? -8.270 -10.451 19.698 1.00 95.00 95 SER A C 1
ATOM 770 O O . SER A 1 95 ? -8.115 -11.009 18.613 1.00 95.00 95 SER A O 1
ATOM 772 N N . SER A 1 96 ? -9.460 -10.014 20.110 1.00 93.69 96 SER A N 1
ATOM 773 C CA . SER A 1 96 ? -10.662 -10.007 19.267 1.00 93.69 96 SER A CA 1
ATOM 774 C C . SER A 1 96 ? -10.725 -8.798 18.327 1.00 93.69 96 SER A C 1
ATOM 776 O O . SER A 1 96 ? -11.678 -8.673 17.560 1.00 93.69 96 SER A O 1
ATOM 778 N N . CYS A 1 97 ? -9.747 -7.888 18.401 1.00 97.94 97 CYS A N 1
ATOM 779 C CA . CYS A 1 97 ? -9.713 -6.683 17.587 1.00 97.94 97 CYS A CA 1
ATOM 780 C C . CYS A 1 97 ? -9.435 -7.025 16.116 1.00 97.94 97 CYS A C 1
ATOM 782 O O . CYS A 1 97 ? -8.470 -7.720 15.785 1.00 97.94 97 CYS A O 1
ATOM 784 N N . ILE A 1 98 ? -10.273 -6.512 15.218 1.00 98.00 98 ILE A N 1
ATOM 785 C CA . ILE A 1 98 ? -10.123 -6.699 13.778 1.00 98.00 98 ILE A CA 1
ATOM 786 C C . ILE A 1 98 ? -9.152 -5.655 13.227 1.00 98.00 98 ILE A C 1
ATOM 788 O O . ILE A 1 98 ? -9.329 -4.455 13.430 1.00 98.00 98 ILE A O 1
ATOM 792 N N . ILE A 1 99 ? -8.171 -6.102 12.443 1.00 98.62 99 ILE A N 1
ATOM 793 C CA . ILE A 1 99 ? -7.373 -5.209 11.598 1.00 98.62 99 ILE A CA 1
ATOM 794 C C . ILE A 1 99 ? -8.046 -5.097 10.229 1.00 98.62 99 ILE A C 1
ATOM 796 O O . ILE A 1 99 ? -8.231 -6.109 9.543 1.00 98.62 99 ILE A O 1
ATOM 800 N N . ALA A 1 100 ? -8.401 -3.872 9.841 1.00 98.38 100 ALA A N 1
ATOM 801 C CA . ALA A 1 100 ? -9.091 -3.555 8.596 1.00 98.38 100 ALA A CA 1
ATOM 802 C C . ALA A 1 100 ? -8.331 -2.475 7.803 1.00 98.38 100 ALA A C 1
ATOM 804 O O . ALA A 1 100 ? -8.643 -1.293 7.944 1.00 98.38 100 ALA A O 1
ATOM 805 N N . PRO A 1 101 ? -7.316 -2.833 6.992 1.00 97.94 101 PRO A N 1
ATOM 806 C CA . PRO A 1 101 ? -6.539 -1.869 6.213 1.00 97.94 101 PRO A CA 1
ATOM 807 C C . PRO A 1 101 ? -7.421 -0.930 5.392 1.00 97.94 101 PRO A C 1
ATOM 809 O O . PRO A 1 101 ? -8.381 -1.366 4.752 1.00 97.94 101 PRO A O 1
ATOM 812 N N . GLY A 1 102 ? -7.089 0.361 5.402 1.00 96.06 102 GLY A N 1
ATOM 813 C CA . GLY A 1 102 ? -7.857 1.391 4.711 1.00 96.06 102 GLY A CA 1
ATOM 814 C C . GLY A 1 102 ? -7.255 1.806 3.371 1.00 96.06 102 GLY A C 1
ATOM 815 O O . GLY A 1 102 ? -6.112 2.261 3.328 1.00 96.06 102 GLY A O 1
ATOM 816 N N . ALA A 1 103 ? -8.053 1.727 2.308 1.00 94.06 103 ALA A N 1
ATOM 817 C CA . ALA A 1 103 ? -7.761 2.317 1.005 1.00 94.06 103 ALA A CA 1
ATOM 818 C C . ALA A 1 103 ? -8.334 3.736 0.890 1.00 94.06 103 ALA A C 1
ATOM 820 O O . ALA A 1 103 ? -9.381 4.042 1.462 1.00 94.06 103 ALA A O 1
ATOM 821 N N . ASP A 1 104 ? -7.654 4.583 0.124 1.00 91.19 104 ASP A N 1
ATOM 822 C CA . ASP A 1 104 ? -8.112 5.907 -0.305 1.00 91.19 104 ASP A CA 1
ATOM 823 C C . ASP A 1 104 ? -8.480 5.880 -1.807 1.00 91.19 104 ASP A C 1
ATOM 825 O O . ASP A 1 104 ? -8.595 4.801 -2.385 1.00 91.19 104 ASP A O 1
ATOM 829 N N . LEU A 1 105 ? -8.708 7.029 -2.455 1.00 86.69 105 LEU A N 1
ATOM 830 C CA . LEU A 1 105 ? -9.241 7.127 -3.829 1.00 86.69 105 LEU A CA 1
ATOM 831 C C . LEU A 1 105 ? -8.192 6.918 -4.950 1.00 86.69 105 LEU A C 1
ATOM 833 O O . LEU A 1 105 ? -8.566 6.665 -6.100 1.00 86.69 105 LEU A O 1
ATOM 837 N N . ALA A 1 106 ? -6.899 7.061 -4.652 1.00 88.94 106 ALA A N 1
ATOM 838 C CA . ALA A 1 106 ? -5.860 7.122 -5.680 1.00 88.94 106 ALA A CA 1
ATOM 839 C C . ALA A 1 106 ? -4.514 6.529 -5.250 1.00 88.94 106 ALA A C 1
ATOM 841 O O . ALA A 1 106 ? -4.205 6.434 -4.062 1.00 88.94 106 ALA A O 1
ATOM 842 N N . PHE A 1 107 ? -3.688 6.216 -6.244 1.00 90.19 107 PHE A N 1
ATOM 843 C CA . PHE A 1 107 ? -2.304 5.775 -6.138 1.00 90.19 107 PHE A CA 1
ATOM 844 C C . PHE A 1 107 ? -1.351 6.812 -6.734 1.00 90.19 107 PHE A C 1
ATOM 846 O O . PHE A 1 107 ? -1.701 7.574 -7.634 1.00 90.19 107 PHE A O 1
ATOM 853 N N . ARG A 1 108 ? -0.124 6.810 -6.221 1.00 90.94 108 ARG A N 1
ATOM 854 C CA . ARG A 1 108 ? 1.044 7.509 -6.754 1.00 90.94 108 ARG A CA 1
ATOM 855 C C . ARG A 1 108 ? 2.296 6.880 -6.159 1.00 90.94 108 ARG A C 1
ATOM 857 O O . ARG A 1 108 ? 2.260 6.382 -5.031 1.00 90.94 108 ARG A O 1
ATOM 864 N N . CYS A 1 109 ? 3.387 6.940 -6.905 1.00 92.56 109 CYS A N 1
ATOM 865 C CA . CYS A 1 109 ? 4.661 6.364 -6.491 1.00 92.56 109 CYS A CA 1
ATOM 866 C C . CYS A 1 109 ? 5.588 7.378 -5.797 1.00 92.56 109 CYS A C 1
ATOM 868 O O . CYS A 1 109 ? 6.429 6.979 -4.997 1.00 92.56 109 CYS A O 1
ATOM 870 N N . VAL A 1 110 ? 5.419 8.679 -6.068 1.00 90.06 110 VAL A N 1
ATOM 871 C CA . VAL A 1 110 ? 6.288 9.758 -5.562 1.00 90.06 110 VAL A CA 1
ATOM 872 C C . VAL A 1 110 ? 5.560 10.627 -4.537 1.00 90.06 110 VAL A C 1
ATOM 874 O O . VAL A 1 110 ? 4.413 11.031 -4.744 1.00 90.06 110 VAL A O 1
ATOM 877 N N . GLU A 1 111 ? 6.239 10.945 -3.434 1.00 84.81 111 GLU A N 1
ATOM 878 C CA . GLU A 1 111 ? 5.739 11.793 -2.344 1.00 84.81 111 GLU A CA 1
ATOM 879 C C . GLU A 1 111 ? 5.857 13.299 -2.652 1.00 84.81 111 GLU A C 1
ATOM 881 O O . GLU A 1 111 ? 6.370 14.088 -1.869 1.00 84.81 111 GLU A O 1
ATOM 886 N N . ASP A 1 112 ? 5.348 13.729 -3.805 1.00 78.69 112 ASP A N 1
ATOM 887 C CA . ASP A 1 112 ? 5.162 15.151 -4.115 1.00 78.69 112 ASP A CA 1
ATOM 888 C C . ASP A 1 112 ? 3.683 15.403 -4.426 1.00 78.69 112 ASP A C 1
ATOM 890 O O . ASP A 1 112 ? 3.052 14.689 -5.210 1.00 78.69 112 ASP A O 1
ATOM 894 N N . TRP A 1 113 ? 3.101 16.399 -3.758 1.00 61.50 113 TRP A N 1
ATOM 895 C CA . TRP A 1 113 ? 1.704 16.805 -3.913 1.00 61.50 113 TRP A CA 1
ATOM 896 C C . TRP A 1 113 ? 1.368 17.293 -5.326 1.00 61.50 113 TRP A C 1
ATOM 898 O O . TRP A 1 113 ? 0.201 17.227 -5.701 1.00 61.50 113 TRP A O 1
ATOM 908 N N . ARG A 1 114 ? 2.371 17.713 -6.111 1.00 64.06 114 ARG A N 1
ATOM 909 C CA . ARG A 1 114 ? 2.241 18.080 -7.533 1.00 64.06 114 ARG A CA 1
ATOM 9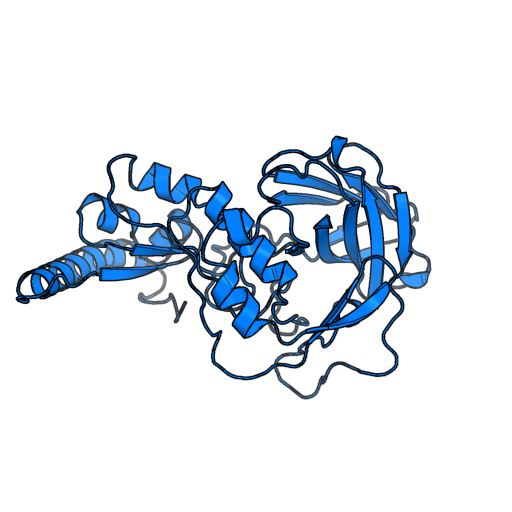10 C C . ARG A 1 114 ? 2.365 16.890 -8.489 1.00 64.06 114 ARG A C 1
ATOM 912 O O . ARG A 1 114 ? 2.200 17.062 -9.697 1.00 64.06 114 ARG A O 1
ATOM 919 N N . THR A 1 115 ? 2.681 15.699 -7.973 1.00 70.06 115 THR A N 1
ATOM 920 C CA . THR A 1 115 ? 2.805 14.493 -8.799 1.00 70.06 115 THR A CA 1
ATOM 921 C C . THR A 1 115 ? 1.441 14.036 -9.291 1.00 70.06 115 THR A C 1
ATOM 923 O O . THR A 1 115 ? 0.430 14.145 -8.595 1.00 70.06 115 THR A O 1
ATOM 926 N N . ILE A 1 116 ? 1.454 13.468 -10.491 1.00 82.31 116 ILE A N 1
ATOM 927 C CA . ILE A 1 116 ? 0.324 12.811 -11.125 1.00 82.31 116 ILE A CA 1
ATOM 928 C C . ILE A 1 116 ? -0.185 11.664 -10.243 1.00 82.31 116 ILE A C 1
ATOM 930 O O . ILE A 1 116 ? 0.567 10.767 -9.854 1.00 82.31 116 ILE A O 1
ATOM 934 N N . VAL A 1 117 ? -1.474 11.698 -9.919 1.00 87.19 117 VAL A N 1
ATOM 935 C CA . VAL A 1 117 ? -2.168 10.616 -9.218 1.00 87.19 117 VAL A CA 1
ATOM 936 C C . VAL A 1 117 ? -2.995 9.813 -10.205 1.00 87.19 117 VAL A C 1
ATOM 938 O O . VAL A 1 117 ? -3.543 10.359 -11.158 1.00 87.19 117 VAL A O 1
ATOM 941 N N . MET A 1 118 ? -3.141 8.520 -9.948 1.00 87.06 118 MET A N 1
ATOM 942 C CA . MET A 1 118 ? -4.040 7.655 -10.701 1.00 87.06 118 MET A CA 1
ATOM 943 C C . MET A 1 118 ? -5.137 7.169 -9.768 1.00 87.06 118 MET A C 1
ATOM 945 O O . MET A 1 118 ? -4.859 6.589 -8.720 1.00 87.06 118 MET A O 1
ATOM 949 N N . HIS A 1 119 ? -6.395 7.414 -10.115 1.00 86.31 119 HIS A N 1
ATOM 950 C CA . HIS A 1 119 ? -7.495 6.875 -9.327 1.00 86.31 119 HIS A CA 1
ATOM 951 C C . HIS A 1 119 ? -7.510 5.341 -9.366 1.00 86.31 119 HIS A C 1
ATOM 953 O O . HIS A 1 119 ? -7.118 4.738 -10.360 1.00 86.31 119 HIS A O 1
ATOM 959 N N . ASN A 1 120 ? -8.045 4.704 -8.323 1.00 84.00 120 ASN A N 1
ATOM 960 C CA . ASN A 1 120 ? -8.090 3.239 -8.278 1.00 84.00 120 ASN A CA 1
ATOM 961 C C . ASN A 1 120 ? -8.935 2.646 -9.422 1.00 84.00 120 ASN A C 1
ATOM 963 O O . ASN A 1 120 ? -10.047 3.122 -9.651 1.00 84.00 120 ASN A O 1
ATOM 967 N N . SER A 1 121 ? -8.469 1.581 -10.066 1.00 84.00 121 SER A N 1
ATOM 968 C CA . SER A 1 121 ? -9.275 0.677 -10.904 1.00 84.00 121 SER A CA 1
ATOM 969 C C . SER A 1 121 ? -9.720 -0.565 -10.120 1.00 84.00 121 SER A C 1
ATOM 971 O O . SER A 1 121 ? -9.234 -0.805 -9.004 1.00 84.00 121 SER A O 1
ATOM 973 N N . ILE A 1 122 ? -10.587 -1.403 -10.695 1.00 86.06 122 ILE A N 1
ATOM 974 C CA . ILE A 1 122 ? -10.947 -2.691 -10.089 1.00 86.06 122 ILE A CA 1
ATOM 975 C C . ILE A 1 122 ? -9.718 -3.566 -9.826 1.00 86.06 122 ILE A C 1
ATOM 977 O O . ILE A 1 122 ? -9.611 -4.158 -8.756 1.00 86.06 122 ILE A O 1
ATOM 981 N N . GLU A 1 123 ? -8.750 -3.610 -10.740 1.00 89.81 123 GLU A N 1
ATOM 982 C CA . GLU A 1 123 ? -7.535 -4.418 -10.616 1.00 89.81 123 GLU A CA 1
ATOM 983 C C . GLU A 1 123 ? -6.659 -3.937 -9.458 1.00 89.81 123 GLU A C 1
ATOM 985 O O . GLU A 1 123 ? -6.140 -4.751 -8.691 1.00 89.81 123 GLU A O 1
ATOM 990 N N . THR A 1 124 ? -6.509 -2.621 -9.289 1.00 91.94 124 THR A N 1
ATOM 991 C CA . THR A 1 124 ? -5.753 -2.069 -8.153 1.00 91.94 124 THR A CA 1
ATOM 992 C C . THR A 1 124 ? -6.447 -2.322 -6.813 1.00 91.94 124 THR A C 1
ATOM 994 O O . THR A 1 124 ? -5.799 -2.610 -5.806 1.00 91.94 124 THR A O 1
ATOM 997 N N . MET A 1 125 ? -7.782 -2.295 -6.789 1.00 92.62 125 MET A N 1
ATOM 998 C CA . MET A 1 125 ? -8.543 -2.591 -5.578 1.00 92.62 125 MET A CA 1
ATOM 999 C C . MET A 1 125 ? -8.579 -4.090 -5.259 1.00 92.62 125 MET A C 1
ATOM 1001 O O . MET A 1 125 ? -8.525 -4.463 -4.087 1.00 92.62 125 MET A O 1
ATOM 1005 N N . ARG A 1 126 ? -8.589 -4.962 -6.275 1.00 93.75 126 ARG A N 1
ATOM 1006 C CA . ARG A 1 126 ? -8.359 -6.406 -6.114 1.00 93.75 126 ARG A CA 1
ATOM 1007 C C . ARG A 1 126 ? -6.973 -6.669 -5.538 1.00 93.75 126 ARG A C 1
ATOM 1009 O O . ARG A 1 126 ? -6.859 -7.466 -4.613 1.00 93.75 126 ARG A O 1
ATOM 1016 N N . ALA A 1 127 ? -5.935 -5.986 -6.030 1.00 95.56 127 ALA A N 1
ATOM 1017 C CA . ALA A 1 127 ? -4.587 -6.085 -5.471 1.00 95.56 127 ALA A CA 1
ATOM 1018 C C . ALA A 1 127 ? -4.560 -5.697 -3.986 1.00 95.56 127 ALA A C 1
ATOM 1020 O O . ALA A 1 127 ? -4.070 -6.471 -3.165 1.00 95.56 127 ALA A O 1
ATOM 1021 N N . PHE A 1 128 ? -5.164 -4.557 -3.632 1.00 96.50 128 PHE A N 1
ATOM 1022 C CA . PHE A 1 128 ? -5.290 -4.112 -2.244 1.00 96.50 128 PHE A CA 1
ATOM 1023 C C . PHE A 1 128 ? -5.991 -5.152 -1.355 1.00 96.50 128 PHE A C 1
ATOM 1025 O O . PHE A 1 128 ? -5.461 -5.525 -0.308 1.00 96.50 128 PHE A O 1
ATOM 1032 N N . ALA A 1 129 ? -7.146 -5.665 -1.791 1.00 96.62 129 ALA A N 1
ATOM 1033 C CA . ALA A 1 129 ? -7.898 -6.676 -1.054 1.00 96.62 129 ALA A CA 1
ATOM 1034 C C . ALA A 1 129 ? -7.103 -7.977 -0.889 1.00 96.62 129 ALA A C 1
ATOM 1036 O O . ALA A 1 129 ? -6.964 -8.476 0.228 1.00 96.62 129 ALA A O 1
ATOM 1037 N N . VAL A 1 130 ? -6.523 -8.504 -1.974 1.00 96.81 130 VAL A N 1
ATOM 1038 C CA . VAL A 1 130 ? -5.691 -9.713 -1.920 1.00 96.81 130 VAL A CA 1
ATOM 1039 C C . VAL A 1 130 ? -4.543 -9.530 -0.929 1.00 96.81 130 VAL A C 1
ATOM 1041 O O . VAL A 1 130 ? -4.316 -10.418 -0.111 1.00 96.81 130 VAL A O 1
ATOM 1044 N N . ASN A 1 131 ? -3.854 -8.388 -0.964 1.00 97.50 131 ASN A N 1
ATOM 1045 C CA . ASN A 1 131 ? -2.725 -8.130 -0.077 1.00 97.50 131 ASN A CA 1
ATOM 1046 C C . ASN A 1 131 ? -3.149 -8.044 1.394 1.00 97.50 131 ASN A C 1
ATOM 1048 O O . ASN A 1 131 ? -2.500 -8.633 2.258 1.00 97.50 131 ASN A O 1
ATOM 1052 N N . ALA A 1 132 ? -4.257 -7.359 1.684 1.00 98.00 132 ALA A N 1
ATOM 1053 C CA . ALA A 1 132 ? -4.795 -7.257 3.037 1.00 98.00 132 ALA A CA 1
ATOM 1054 C C . ALA A 1 132 ? -5.193 -8.634 3.595 1.00 98.00 132 ALA A C 1
ATOM 1056 O O . ALA A 1 132 ? -4.763 -9.019 4.686 1.00 98.00 132 ALA A O 1
ATOM 1057 N N . TYR A 1 133 ? -5.981 -9.408 2.842 1.00 98.00 133 TYR A N 1
ATOM 1058 C CA . TYR A 1 133 ? -6.476 -10.703 3.308 1.00 98.00 133 TYR A CA 1
ATOM 1059 C C . TYR A 1 133 ? -5.378 -11.764 3.392 1.00 98.00 133 TYR A C 1
ATOM 1061 O O . TYR A 1 133 ? -5.389 -12.556 4.333 1.00 98.00 133 TYR A O 1
ATOM 1069 N N . SER A 1 134 ? -4.392 -11.781 2.484 1.00 97.38 134 SER A N 1
ATOM 1070 C CA . SER A 1 134 ? -3.287 -12.751 2.572 1.00 97.38 134 SER A CA 1
ATOM 1071 C C . SER A 1 134 ? -2.384 -12.515 3.778 1.00 97.38 134 SER A C 1
ATOM 1073 O O . SER A 1 134 ? -1.723 -13.445 4.230 1.00 97.38 134 SER A O 1
ATOM 1075 N N . ARG A 1 135 ? -2.385 -11.293 4.321 1.00 97.56 135 ARG A N 1
ATOM 1076 C CA . ARG A 1 135 ? -1.710 -10.926 5.573 1.00 97.56 135 ARG A CA 1
ATOM 1077 C C . ARG A 1 135 ? -2.600 -11.084 6.813 1.00 97.56 135 ARG A C 1
ATOM 1079 O O . ARG A 1 135 ? -2.179 -10.808 7.934 1.00 97.56 135 ARG A O 1
ATOM 1086 N N . GLY A 1 136 ? -3.828 -11.569 6.631 1.00 96.75 136 GLY A N 1
ATOM 1087 C CA . GLY A 1 136 ? -4.736 -11.939 7.712 1.00 96.75 136 GLY A CA 1
ATOM 1088 C C . GLY A 1 136 ? -5.645 -10.819 8.212 1.00 96.75 136 GLY A C 1
ATOM 1089 O O . GLY A 1 136 ? -6.077 -10.899 9.367 1.00 96.75 136 GLY A O 1
ATOM 1090 N N . ALA A 1 137 ? -5.922 -9.801 7.388 1.00 97.88 137 ALA A N 1
ATOM 1091 C CA . ALA A 1 137 ? -6.926 -8.781 7.689 1.00 97.88 137 ALA A CA 1
ATOM 1092 C C . ALA A 1 137 ? -8.314 -9.412 7.852 1.00 97.88 137 ALA A C 1
ATOM 1094 O O . ALA A 1 137 ? -8.659 -10.357 7.142 1.00 97.88 137 ALA A O 1
ATOM 1095 N N . GLY A 1 138 ? -9.120 -8.878 8.771 1.00 96.56 138 GLY A N 1
ATOM 1096 C CA . GLY A 1 138 ? -10.511 -9.321 8.938 1.00 96.56 138 GLY A CA 1
ATOM 1097 C C . GLY A 1 138 ? -11.490 -8.587 8.021 1.00 96.56 138 GLY A C 1
ATOM 1098 O O . GLY A 1 138 ? -12.594 -9.068 7.792 1.00 96.56 138 GLY A O 1
ATOM 1099 N N . ALA A 1 139 ? -11.087 -7.436 7.480 1.00 96.88 139 ALA A N 1
ATOM 1100 C CA . ALA A 1 139 ? -11.857 -6.648 6.526 1.00 96.88 139 ALA A CA 1
ATOM 1101 C C . ALA A 1 139 ? -10.931 -5.730 5.715 1.00 96.88 139 ALA A C 1
ATOM 1103 O O . ALA A 1 139 ? -9.754 -5.574 6.037 1.00 96.88 139 ALA A O 1
ATOM 1104 N N . VAL A 1 140 ? -11.489 -5.068 4.708 1.00 96.56 140 VAL A N 1
ATOM 1105 C CA . VAL A 1 140 ? -10.902 -3.884 4.074 1.00 96.56 140 VAL A CA 1
ATOM 1106 C C . VAL A 1 140 ? -11.812 -2.685 4.309 1.00 96.56 140 VAL A C 1
ATOM 1108 O O . VAL A 1 140 ? -13.034 -2.824 4.346 1.00 96.56 140 VAL A O 1
ATOM 1111 N N . TYR A 1 141 ? -11.229 -1.503 4.472 1.00 96.00 141 TYR A N 1
ATOM 1112 C CA . TYR A 1 141 ? -11.964 -0.259 4.681 1.00 96.00 141 TYR A CA 1
ATOM 1113 C C . TYR A 1 141 ? -11.779 0.666 3.476 1.00 96.00 141 TYR A C 1
ATOM 1115 O O . TYR A 1 141 ? -10.653 0.937 3.064 1.00 96.00 141 TYR A O 1
ATOM 1123 N N . LEU A 1 142 ? -12.869 1.189 2.915 1.00 93.19 142 LEU A N 1
ATOM 1124 C CA . LEU A 1 142 ? -12.823 2.089 1.762 1.00 93.19 142 LEU A CA 1
ATOM 1125 C C . LEU A 1 142 ? -13.099 3.528 2.202 1.00 93.19 142 LEU A C 1
ATOM 1127 O O . LEU A 1 142 ? -14.196 3.854 2.647 1.00 93.19 142 LEU A O 1
ATOM 1131 N N . PHE A 1 143 ? -12.110 4.408 2.066 1.00 91.75 143 PHE A N 1
ATOM 1132 C CA . PHE A 1 143 ? -12.237 5.830 2.368 1.00 91.75 143 PHE A CA 1
ATOM 1133 C C . PHE A 1 143 ? -12.236 6.679 1.098 1.00 91.75 143 PHE A C 1
ATOM 1135 O O . PHE A 1 143 ? -11.451 6.433 0.193 1.00 91.75 143 PHE A O 1
ATOM 1142 N N . ASN A 1 144 ? -13.094 7.699 1.041 1.00 88.56 144 ASN A N 1
ATOM 1143 C CA . ASN A 1 144 ? -13.348 8.514 -0.156 1.00 88.56 144 ASN A CA 1
ATOM 1144 C C . ASN A 1 144 ? -13.946 7.742 -1.358 1.00 88.56 144 ASN A C 1
ATOM 1146 O O . ASN A 1 144 ? -14.110 8.312 -2.431 1.00 88.56 144 ASN A O 1
ATOM 1150 N N . HIS A 1 145 ? -14.357 6.481 -1.196 1.00 84.31 145 HIS A N 1
ATOM 1151 C CA . HIS A 1 145 ? -15.063 5.706 -2.228 1.00 84.31 145 HIS A CA 1
ATOM 1152 C C . HIS A 1 145 ? -16.579 5.951 -2.172 1.00 84.31 145 HIS A C 1
ATOM 1154 O O . HIS A 1 145 ? -17.343 5.079 -1.774 1.00 84.31 145 HIS A O 1
ATOM 1160 N N . PHE A 1 146 ? -17.010 7.159 -2.540 1.00 82.31 146 PHE A N 1
ATOM 1161 C CA . PHE A 1 146 ? -18.435 7.531 -2.613 1.00 82.31 146 PHE A CA 1
ATOM 1162 C C . PHE A 1 146 ? -19.108 7.002 -3.896 1.00 82.31 146 PHE A C 1
ATOM 1164 O O . PHE A 1 146 ? -18.479 6.289 -4.672 1.00 82.31 146 PHE A O 1
ATOM 1171 N N . ASP A 1 147 ? -20.360 7.357 -4.167 1.00 72.19 147 ASP A N 1
ATOM 1172 C CA . ASP A 1 147 ? -21.158 6.907 -5.323 1.00 72.19 147 ASP A CA 1
ATOM 1173 C C . ASP A 1 147 ? -20.801 7.580 -6.664 1.00 72.19 147 ASP A C 1
ATOM 1175 O O . ASP A 1 147 ? -21.348 7.225 -7.704 1.00 72.19 147 ASP A O 1
ATOM 1179 N N . TRP A 1 148 ? -19.846 8.515 -6.677 1.00 64.38 148 TRP A N 1
ATOM 1180 C CA . TRP A 1 148 ? -19.515 9.287 -7.878 1.00 64.38 148 TRP A CA 1
ATOM 1181 C C . TRP A 1 148 ? -18.898 8.379 -8.945 1.00 64.38 148 TRP A C 1
ATOM 1183 O O . TRP A 1 148 ? -17.885 7.720 -8.683 1.00 64.38 148 TRP A O 1
ATOM 1193 N N . VAL A 1 149 ? -19.477 8.350 -10.145 1.00 58.19 149 VAL A N 1
ATOM 1194 C CA . VAL A 1 149 ? -18.890 7.643 -11.289 1.00 58.19 149 VAL A CA 1
ATOM 1195 C C . VAL A 1 149 ? -17.659 8.420 -11.737 1.00 58.19 149 VAL A C 1
ATOM 1197 O O . VAL A 1 149 ? -17.726 9.616 -12.004 1.00 58.19 149 VAL A O 1
ATOM 1200 N N . ILE A 1 150 ? -16.518 7.743 -11.768 1.00 60.38 150 ILE A N 1
ATOM 1201 C CA . ILE A 1 150 ? -15.298 8.275 -12.363 1.00 60.38 150 ILE A CA 1
ATOM 1202 C C . ILE A 1 150 ? -15.021 7.351 -13.539 1.00 60.38 150 ILE A C 1
ATOM 1204 O O . ILE A 1 150 ? -14.612 6.214 -13.304 1.00 60.38 150 ILE A O 1
ATOM 1208 N N . ASP A 1 151 ? -15.273 7.819 -14.761 1.00 56.41 151 ASP A N 1
ATOM 1209 C CA . ASP A 1 151 ? -14.920 7.076 -15.969 1.00 56.41 151 ASP A CA 1
ATOM 1210 C C . ASP A 1 151 ? -13.401 6.885 -15.990 1.00 56.41 151 ASP A C 1
ATOM 1212 O O . ASP A 1 151 ? -12.635 7.852 -16.014 1.00 56.41 151 ASP A O 1
ATOM 1216 N N . LYS A 1 152 ? -12.960 5.629 -15.925 1.00 60.91 152 LYS A N 1
ATOM 1217 C CA . LYS A 1 152 ? -11.545 5.243 -15.950 1.00 60.91 152 LYS A CA 1
ATOM 1218 C C . LYS A 1 152 ? -11.353 4.187 -16.996 1.00 60.91 152 LYS A C 1
ATOM 1220 O O . LYS A 1 152 ? -12.253 3.385 -17.234 1.00 60.91 152 LYS A O 1
ATOM 1225 N N . TRP A 1 153 ? -10.234 4.280 -17.696 1.00 59.00 153 TRP A N 1
ATOM 1226 C CA . TRP A 1 153 ? -9.926 3.311 -18.717 1.00 59.00 153 TRP A CA 1
ATOM 1227 C C . TRP A 1 153 ? -8.550 2.738 -18.384 1.00 59.00 153 TRP A C 1
ATOM 1229 O O . TRP A 1 153 ? -7.585 3.482 -18.195 1.00 59.00 153 TRP A O 1
ATOM 1239 N N . THR A 1 154 ? -8.482 1.426 -18.203 1.00 60.25 154 THR A N 1
ATOM 1240 C CA . THR A 1 154 ? -7.228 0.699 -18.008 1.00 60.25 154 THR A CA 1
ATOM 1241 C C . THR A 1 154 ? -6.678 0.264 -19.361 1.00 60.25 154 THR A C 1
ATOM 1243 O O . THR A 1 154 ? -7.285 0.505 -20.407 1.00 60.25 154 THR A O 1
ATOM 1246 N N . VAL A 1 155 ? -5.489 -0.329 -19.330 1.00 63.62 155 VAL A N 1
ATOM 1247 C CA . VAL A 1 155 ? -4.867 -0.950 -20.492 1.00 63.62 155 VAL A CA 1
ATOM 1248 C C . VAL A 1 155 ? -4.689 -2.425 -20.175 1.00 63.62 155 VAL A C 1
ATOM 1250 O O . VAL A 1 155 ? -4.083 -2.756 -19.143 1.00 63.62 155 VAL A O 1
ATOM 1253 N N . ASP A 1 156 ? -5.245 -3.287 -21.020 1.00 65.12 156 ASP A N 1
ATOM 1254 C CA . ASP A 1 156 ? -5.140 -4.733 -20.854 1.00 65.12 156 ASP A CA 1
ATOM 1255 C C . ASP A 1 156 ? -3.729 -5.257 -21.187 1.00 65.12 156 ASP A C 1
ATOM 1257 O O . ASP A 1 156 ? -2.735 -4.519 -21.182 1.00 65.12 156 ASP A O 1
ATOM 1261 N N . GLU A 1 157 ? -3.609 -6.571 -21.358 1.00 57.72 157 GLU A N 1
ATOM 1262 C CA . GLU A 1 157 ? -2.331 -7.204 -21.670 1.00 57.72 157 GLU A CA 1
ATOM 1263 C C . GLU A 1 157 ? -1.824 -6.926 -23.088 1.00 57.72 157 GLU A C 1
ATOM 1265 O O . GLU A 1 157 ? -0.612 -6.980 -23.294 1.00 57.72 157 GLU A O 1
ATOM 1270 N N . ASP A 1 158 ? -2.718 -6.595 -24.018 1.00 68.19 158 ASP A N 1
ATOM 1271 C CA . ASP A 1 158 ? -2.401 -6.346 -25.424 1.00 68.19 158 ASP A CA 1
ATOM 1272 C C . ASP A 1 158 ? -2.191 -4.852 -25.712 1.00 68.19 158 ASP A C 1
ATOM 1274 O O . ASP A 1 158 ? -1.806 -4.472 -26.816 1.00 68.19 158 ASP A O 1
ATOM 1278 N N . GLY A 1 159 ? -2.377 -3.992 -24.707 1.00 62.94 159 GLY A N 1
ATOM 1279 C CA . GLY A 1 159 ? -2.263 -2.548 -24.882 1.00 62.94 159 GLY A CA 1
ATOM 1280 C C . GLY A 1 159 ? -3.595 -1.870 -25.203 1.00 62.94 159 GLY A C 1
ATOM 1281 O O . GLY A 1 159 ? -3.609 -0.660 -25.439 1.00 62.94 159 GLY A O 1
ATOM 1282 N N . GLU A 1 160 ? -4.707 -2.607 -25.170 1.00 66.75 160 GLU A N 1
ATOM 1283 C CA . GLU A 1 160 ? -6.018 -2.103 -25.557 1.00 66.75 160 GLU A CA 1
ATOM 1284 C C . GLU A 1 160 ? -6.741 -1.411 -24.402 1.00 66.75 160 GLU A C 1
ATOM 1286 O O . GLU A 1 160 ? -6.597 -1.738 -23.219 1.00 66.75 160 GLU A O 1
ATOM 1291 N N . LYS A 1 161 ? -7.531 -0.400 -24.766 1.00 66.06 161 LYS A N 1
ATOM 1292 C CA . LYS A 1 161 ? -8.183 0.509 -23.824 1.00 66.06 161 LYS A CA 1
ATOM 1293 C C . LYS A 1 161 ? -9.480 -0.104 -23.283 1.00 66.06 161 LYS A C 1
ATOM 1295 O O . LYS A 1 161 ? -10.420 -0.332 -24.041 1.00 66.06 161 LYS A O 1
ATOM 1300 N N . VAL A 1 162 ? -9.586 -0.283 -21.967 1.00 64.94 162 VAL A N 1
ATOM 1301 C CA . VAL A 1 162 ? -10.754 -0.909 -21.315 1.00 64.94 162 VAL A CA 1
ATOM 1302 C C . VAL A 1 162 ? -11.458 0.086 -20.401 1.00 64.94 162 VAL A C 1
ATOM 1304 O O . VAL A 1 162 ? -10.892 0.479 -19.390 1.00 64.94 162 VAL A O 1
ATOM 1307 N N . VAL A 1 163 ? -12.697 0.483 -20.723 1.00 60.31 163 VAL A N 1
ATOM 1308 C CA . VAL A 1 163 ? -13.519 1.394 -19.894 1.00 60.31 163 VAL A CA 1
ATOM 1309 C C . VAL A 1 163 ? -14.140 0.638 -18.732 1.00 60.31 163 VAL A C 1
ATOM 1311 O O . VAL A 1 163 ? -14.772 -0.398 -18.939 1.00 60.31 163 VAL A O 1
ATOM 1314 N N . SER A 1 164 ? -14.034 1.176 -17.524 1.00 59.00 164 SER A N 1
ATOM 1315 C CA . SER A 1 164 ? -14.445 0.462 -16.328 1.00 59.00 164 SER A CA 1
ATOM 1316 C C . SER A 1 164 ? -15.224 1.380 -15.366 1.00 59.00 164 SER A C 1
ATOM 1318 O O . SER A 1 164 ? -14.757 2.438 -14.937 1.00 59.00 164 SER A O 1
ATOM 1320 N N . ASN A 1 165 ? -16.472 1.000 -15.045 1.00 60.50 165 ASN A N 1
ATOM 1321 C CA . ASN A 1 165 ? -17.229 1.559 -13.917 1.00 60.50 165 ASN A CA 1
ATOM 1322 C C . ASN A 1 165 ? -17.219 0.539 -12.774 1.00 60.50 165 ASN A C 1
ATOM 1324 O O . ASN A 1 165 ? -18.117 -0.284 -12.604 1.00 60.50 165 ASN A O 1
ATOM 1328 N N . ASP A 1 166 ? -16.143 0.590 -12.003 1.00 65.75 166 ASP A N 1
ATOM 1329 C CA . ASP A 1 166 ? -15.697 -0.524 -11.165 1.00 65.75 166 ASP A CA 1
ATOM 1330 C C . ASP A 1 166 ? -16.283 -0.556 -9.758 1.00 65.75 166 ASP A C 1
ATOM 1332 O O . ASP A 1 166 ? -16.027 -1.489 -8.991 1.00 65.75 166 ASP A O 1
ATOM 1336 N N . LYS A 1 167 ? -17.059 0.464 -9.379 1.00 71.50 167 LYS A N 1
ATOM 1337 C CA . LYS A 1 167 ? -17.514 0.629 -7.992 1.00 71.50 167 LYS A CA 1
ATOM 1338 C C . LYS A 1 167 ? -18.480 -0.466 -7.528 1.00 71.50 167 LYS A C 1
ATOM 1340 O O . LYS A 1 167 ? -18.232 -1.040 -6.467 1.00 71.50 167 LYS A O 1
ATOM 1345 N N . PRO A 1 168 ? -19.527 -0.837 -8.289 1.00 76.56 168 PRO A N 1
ATOM 1346 C CA . PRO A 1 168 ? -20.368 -1.971 -7.911 1.00 76.56 168 PRO A CA 1
ATOM 1347 C C . PRO A 1 168 ? -19.565 -3.272 -7.830 1.00 76.56 168 PRO A C 1
ATOM 1349 O O . PRO A 1 168 ? -19.806 -4.097 -6.952 1.00 76.56 168 PRO A O 1
ATOM 1352 N N . VAL A 1 169 ? -18.578 -3.447 -8.712 1.00 80.69 169 VAL A N 1
ATOM 1353 C CA . VAL A 1 169 ? -17.751 -4.655 -8.751 1.00 80.69 169 VAL A CA 1
ATOM 1354 C C . VAL A 1 169 ? -16.895 -4.757 -7.491 1.00 80.69 169 VAL A C 1
ATOM 1356 O O . VAL A 1 169 ? -16.923 -5.794 -6.835 1.00 80.69 169 VAL A O 1
ATOM 1359 N N . ILE A 1 170 ? -16.205 -3.688 -7.074 1.00 83.06 170 ILE A N 1
ATOM 1360 C CA . ILE A 1 170 ? -15.370 -3.752 -5.865 1.00 83.06 170 ILE A CA 1
ATOM 1361 C C . ILE A 1 170 ? -16.189 -3.913 -4.582 1.00 83.06 170 ILE A C 1
ATOM 1363 O O . ILE A 1 170 ? -15.734 -4.589 -3.666 1.00 83.06 170 ILE A O 1
ATOM 1367 N N . ILE A 1 171 ? -17.401 -3.357 -4.506 1.00 85.81 171 ILE A N 1
ATOM 1368 C CA . ILE A 1 171 ? -18.279 -3.558 -3.341 1.00 85.81 171 ILE A CA 1
ATOM 1369 C C . ILE A 1 171 ? -18.698 -5.034 -3.227 1.00 85.81 171 ILE A C 1
ATOM 1371 O O . ILE A 1 171 ? -18.762 -5.568 -2.122 1.00 85.81 171 ILE A O 1
ATOM 1375 N N . ASN A 1 172 ? -18.931 -5.708 -4.357 1.00 86.94 172 ASN A N 1
ATOM 1376 C CA . ASN A 1 172 ? -19.299 -7.126 -4.383 1.00 86.94 172 ASN A CA 1
ATOM 1377 C C . ASN A 1 172 ? -18.095 -8.070 -4.234 1.00 86.94 172 ASN A C 1
ATOM 1379 O O . ASN A 1 172 ? -18.224 -9.150 -3.661 1.00 86.94 172 ASN A O 1
ATOM 1383 N N . GLU A 1 173 ? -16.924 -7.690 -4.751 1.00 89.06 173 GLU A N 1
ATOM 1384 C CA . GLU A 1 173 ? -15.746 -8.558 -4.785 1.00 89.06 173 GLU A CA 1
ATOM 1385 C C . GLU A 1 173 ? -14.756 -8.292 -3.650 1.00 89.06 173 GLU A C 1
ATOM 1387 O O . GLU A 1 173 ? -14.190 -9.229 -3.101 1.00 89.06 173 GLU A O 1
ATOM 1392 N N . GLY A 1 174 ? -14.518 -7.037 -3.281 1.00 90.25 174 GLY A N 1
ATOM 1393 C CA . GLY A 1 174 ? -13.402 -6.632 -2.424 1.00 90.25 174 GLY A CA 1
ATOM 1394 C C . GLY A 1 174 ? -13.513 -7.063 -0.966 1.00 90.25 174 GLY A C 1
ATOM 1395 O O . GLY A 1 174 ? -12.552 -6.898 -0.228 1.00 90.25 174 GLY A O 1
ATOM 1396 N N . GLY A 1 175 ? -14.658 -7.600 -0.540 1.00 92.00 175 GLY A N 1
ATOM 1397 C CA . GLY A 1 175 ? -14.922 -7.941 0.858 1.00 92.00 175 GLY A CA 1
ATOM 1398 C C . GLY A 1 175 ? -14.348 -9.278 1.337 1.00 92.00 175 GLY A C 1
ATOM 1399 O O . GLY A 1 175 ? -14.440 -9.559 2.534 1.00 92.00 175 GLY A O 1
ATOM 1400 N N . LYS A 1 176 ? -13.807 -10.124 0.448 1.00 93.69 176 LYS A N 1
ATOM 1401 C CA . LYS A 1 176 ? -13.272 -11.456 0.790 1.00 93.69 176 LYS A CA 1
ATOM 1402 C C . LYS A 1 176 ? -12.147 -11.872 -0.157 1.00 93.69 176 LYS A C 1
ATOM 1404 O O . LYS A 1 176 ? -12.106 -11.430 -1.299 1.00 93.69 176 LYS A O 1
ATOM 1409 N N . MET A 1 177 ? -11.253 -12.757 0.291 1.00 94.69 177 MET A N 1
ATOM 1410 C CA . MET A 1 177 ? -10.158 -13.283 -0.537 1.00 94.69 177 MET A CA 1
ATOM 1411 C C . MET A 1 177 ? -10.686 -14.085 -1.733 1.00 94.69 177 MET A C 1
ATOM 1413 O O . MET A 1 177 ? -10.183 -13.953 -2.846 1.00 94.69 177 MET A O 1
ATOM 1417 N N . GLU A 1 178 ? -11.703 -14.916 -1.519 1.00 94.25 178 GLU A N 1
ATOM 1418 C CA . GLU A 1 178 ? -12.220 -15.876 -2.503 1.00 94.25 178 GLU A CA 1
ATOM 1419 C C . GLU A 1 178 ? -12.804 -15.186 -3.738 1.00 94.25 178 GLU A C 1
ATOM 1421 O O . GLU A 1 178 ? -12.778 -15.738 -4.834 1.00 94.25 178 GLU A O 1
ATOM 1426 N N . THR A 1 179 ? -13.307 -13.967 -3.571 1.00 93.25 179 THR A N 1
ATOM 1427 C CA . THR A 1 179 ? -13.957 -13.182 -4.622 1.00 93.25 179 THR A CA 1
ATOM 1428 C C . THR A 1 179 ? -12.982 -12.347 -5.450 1.00 93.25 179 THR A C 1
ATOM 1430 O O . THR A 1 179 ? -13.348 -11.919 -6.547 1.00 93.25 179 THR A O 1
ATOM 1433 N N . VAL A 1 180 ? -11.748 -12.139 -4.973 1.00 92.38 180 VAL A N 1
ATOM 1434 C CA . VAL A 1 180 ? -10.685 -11.403 -5.690 1.00 92.38 180 VAL A CA 1
ATOM 1435 C C . VAL A 1 180 ? -9.528 -12.292 -6.146 1.00 92.38 180 VAL A C 1
ATOM 1437 O O . VAL A 1 180 ? -8.786 -11.925 -7.058 1.00 92.38 180 VAL A O 1
ATOM 1440 N N . ARG A 1 181 ? -9.343 -13.464 -5.531 1.00 89.88 181 ARG A N 1
ATOM 1441 C CA . ARG A 1 181 ? -8.267 -14.396 -5.877 1.00 89.88 181 ARG A CA 1
ATOM 1442 C C . ARG A 1 181 ? -8.446 -14.922 -7.302 1.00 89.88 181 ARG A C 1
ATOM 1444 O O . ARG A 1 181 ? -9.537 -15.311 -7.696 1.00 89.88 181 ARG A O 1
ATOM 1451 N N . GLY A 1 182 ? -7.344 -14.978 -8.052 1.00 88.00 182 GLY A N 1
ATOM 1452 C CA . GLY A 1 182 ? -7.333 -15.491 -9.428 1.00 88.00 182 GLY A CA 1
ATOM 1453 C C . GLY A 1 182 ? -7.909 -14.527 -10.466 1.00 88.00 182 GLY A C 1
ATOM 1454 O O . GLY A 1 182 ? -8.105 -14.928 -11.605 1.00 88.00 182 GLY A O 1
ATOM 1455 N N . LYS A 1 183 ? -8.185 -13.275 -10.083 1.00 90.81 183 LYS A N 1
ATOM 1456 C CA . LYS A 1 183 ? -8.595 -12.212 -11.002 1.00 90.81 183 LYS A CA 1
ATOM 1457 C C . LYS A 1 183 ? -7.427 -11.275 -11.318 1.00 90.81 183 LYS A C 1
ATOM 1459 O O . LYS A 1 183 ? -6.510 -11.164 -10.492 1.00 90.81 183 LYS A O 1
ATOM 1464 N N . PRO A 1 184 ? -7.497 -10.549 -12.449 1.00 91.38 184 PRO A N 1
ATOM 1465 C CA . PRO A 1 184 ? -6.484 -9.571 -12.805 1.00 91.38 184 PRO A CA 1
ATOM 1466 C C . PRO A 1 184 ? -6.332 -8.499 -11.729 1.00 91.38 184 PRO A C 1
ATOM 1468 O O . PRO A 1 184 ? -7.324 -8.025 -11.157 1.00 91.38 184 PRO A O 1
ATOM 1471 N N . ARG A 1 185 ? -5.084 -8.139 -11.429 1.00 93.06 185 ARG A N 1
ATOM 1472 C CA . ARG A 1 185 ? -4.739 -7.240 -10.322 1.00 93.06 185 ARG A CA 1
ATOM 1473 C C . ARG A 1 185 ? -3.483 -6.424 -10.611 1.00 93.06 185 ARG A C 1
ATOM 1475 O O . ARG A 1 185 ? -2.525 -6.953 -11.167 1.00 93.06 185 ARG A O 1
ATOM 1482 N N . ILE A 1 186 ? -3.484 -5.156 -10.198 1.00 94.19 186 ILE A N 1
ATOM 1483 C CA . ILE A 1 186 ? -2.373 -4.211 -10.394 1.00 94.19 186 ILE A CA 1
ATOM 1484 C C . ILE A 1 186 ? -1.820 -3.792 -9.032 1.00 94.19 186 ILE A C 1
ATOM 1486 O O . ILE A 1 186 ? -2.512 -3.158 -8.239 1.00 94.19 186 ILE A O 1
ATOM 1490 N N . HIS A 1 187 ? -0.562 -4.129 -8.765 1.00 96.62 187 HIS A N 1
ATOM 1491 C CA . HIS A 1 187 ? 0.152 -3.740 -7.553 1.00 96.62 187 HIS A CA 1
ATOM 1492 C C . HIS A 1 187 ? 1.021 -2.523 -7.848 1.00 96.62 187 HIS A C 1
ATOM 1494 O O . HIS A 1 187 ? 1.981 -2.633 -8.601 1.00 96.62 187 HIS A O 1
ATOM 1500 N N . VAL A 1 188 ? 0.701 -1.369 -7.265 1.00 96.06 188 VAL A N 1
ATOM 1501 C CA . VAL A 1 188 ? 1.464 -0.125 -7.470 1.00 96.06 188 VAL A CA 1
ATOM 1502 C C . VAL A 1 188 ? 2.490 0.051 -6.347 1.00 96.06 188 VAL A C 1
ATOM 1504 O O . VAL A 1 188 ? 2.181 -0.178 -5.177 1.00 96.06 188 VAL A O 1
ATOM 1507 N N . LEU A 1 189 ? 3.716 0.474 -6.663 1.00 96.00 189 LEU A N 1
ATOM 1508 C CA . LEU A 1 189 ? 4.751 0.726 -5.659 1.00 96.00 189 LEU A CA 1
ATOM 1509 C C . LEU A 1 189 ? 4.527 2.072 -4.960 1.00 96.00 189 LEU A C 1
ATOM 1511 O O . LEU A 1 189 ? 5.047 3.110 -5.362 1.00 96.00 189 LEU A O 1
ATOM 1515 N N . THR A 1 190 ? 3.753 2.048 -3.883 1.00 93.50 190 THR A N 1
ATOM 1516 C CA . THR A 1 190 ? 3.424 3.241 -3.096 1.00 93.50 190 THR A CA 1
ATOM 1517 C C . THR A 1 190 ? 4.335 3.424 -1.881 1.00 93.50 190 THR A C 1
ATOM 1519 O O . THR A 1 190 ? 5.189 2.590 -1.573 1.00 93.50 190 THR A O 1
ATOM 1522 N N . PHE A 1 191 ? 4.100 4.504 -1.139 1.00 90.94 191 PHE A N 1
ATOM 1523 C CA . PHE A 1 191 ? 4.801 4.855 0.094 1.00 90.94 191 PHE A CA 1
ATOM 1524 C C . PHE A 1 191 ? 3.834 4.990 1.283 1.00 90.94 191 PHE A C 1
ATOM 1526 O O . PHE A 1 191 ? 2.612 5.086 1.118 1.00 90.94 191 PHE A O 1
ATOM 1533 N N . ALA A 1 192 ? 4.387 4.979 2.497 1.00 90.50 192 ALA A N 1
ATOM 1534 C CA . ALA A 1 192 ? 3.639 5.229 3.724 1.00 90.50 192 ALA A CA 1
ATOM 1535 C C . ALA A 1 192 ? 3.552 6.736 3.998 1.00 90.50 192 ALA A C 1
ATOM 1537 O O . ALA A 1 192 ? 4.542 7.442 3.870 1.00 90.50 192 ALA A O 1
ATOM 1538 N N . SER A 1 193 ? 2.373 7.215 4.391 1.00 86.44 193 SER A N 1
ATOM 1539 C CA . SER A 1 193 ? 2.124 8.611 4.746 1.00 86.44 193 SER A CA 1
ATOM 1540 C C . SER A 1 193 ? 1.184 8.681 5.962 1.00 86.44 193 SER A C 1
ATOM 1542 O O . SER A 1 193 ? 0.078 8.142 5.890 1.00 86.44 193 SER A O 1
ATOM 1544 N N . PRO A 1 194 ? 1.552 9.340 7.072 1.00 82.75 194 PRO A N 1
ATOM 1545 C CA . PRO A 1 194 ? 2.772 10.125 7.228 1.00 82.75 194 PRO A CA 1
ATOM 1546 C C . PRO A 1 194 ? 4.044 9.289 7.250 1.00 82.75 194 PRO A C 1
ATOM 1548 O O . PRO A 1 194 ? 4.085 8.233 7.886 1.00 82.75 194 PRO A O 1
ATOM 1551 N N . ASP A 1 195 ? 5.085 9.807 6.603 1.00 73.81 195 ASP A N 1
ATOM 1552 C CA . ASP A 1 195 ? 6.442 9.363 6.871 1.00 73.81 195 ASP A CA 1
ATOM 1553 C C . ASP A 1 195 ? 6.945 10.004 8.171 1.00 73.81 195 ASP A C 1
ATOM 1555 O O . ASP A 1 195 ? 6.644 11.141 8.535 1.00 73.81 195 ASP A O 1
ATOM 1559 N N . THR A 1 196 ? 7.733 9.230 8.899 1.00 67.44 196 THR A N 1
ATOM 1560 C CA . THR A 1 196 ? 8.381 9.650 10.133 1.00 67.44 196 THR A CA 1
ATOM 1561 C C . THR A 1 196 ? 9.780 10.221 9.896 1.00 67.44 196 THR A C 1
ATOM 1563 O O . THR A 1 196 ? 10.482 10.464 10.881 1.00 67.44 196 THR A O 1
ATOM 1566 N N . GLY A 1 197 ? 10.185 10.432 8.638 1.00 65.38 197 GLY A N 1
ATOM 1567 C CA . GLY A 1 197 ? 11.541 10.809 8.232 1.00 65.38 197 GLY A CA 1
ATOM 1568 C C . GLY A 1 197 ? 12.543 9.659 8.345 1.00 65.38 197 GLY A C 1
ATOM 1569 O O . GLY A 1 197 ? 13.747 9.882 8.276 1.00 65.38 197 GLY A O 1
ATOM 1570 N N . LYS A 1 198 ? 12.056 8.437 8.596 1.00 62.44 198 LYS A N 1
ATOM 1571 C CA . LYS A 1 198 ? 12.870 7.221 8.748 1.00 62.44 198 LYS A CA 1
ATOM 1572 C C . LYS A 1 198 ? 12.658 6.235 7.603 1.00 62.44 198 LYS A C 1
ATOM 1574 O O . LYS A 1 198 ? 13.435 5.292 7.488 1.00 62.44 198 LYS A O 1
ATOM 1579 N N . ILE A 1 199 ? 11.606 6.409 6.803 1.00 68.81 199 ILE A N 1
ATOM 1580 C CA . ILE A 1 199 ? 11.321 5.543 5.665 1.00 68.81 199 ILE A CA 1
ATOM 1581 C C . ILE A 1 199 ? 11.823 6.270 4.429 1.00 68.81 199 ILE A C 1
ATOM 1583 O O . ILE A 1 199 ? 11.277 7.291 4.031 1.00 68.81 199 ILE A O 1
ATOM 1587 N N . GLU A 1 200 ? 12.883 5.749 3.824 1.00 72.19 200 GLU A N 1
ATOM 1588 C CA . GLU A 1 200 ? 13.378 6.312 2.577 1.00 72.19 200 GLU A CA 1
ATOM 1589 C C . GLU A 1 200 ? 12.300 6.201 1.486 1.00 72.19 200 GLU A C 1
ATOM 1591 O O . GLU A 1 200 ? 11.713 5.133 1.275 1.00 72.19 200 GLU A O 1
ATOM 1596 N N . ALA A 1 201 ? 12.032 7.307 0.789 1.00 83.31 201 ALA A N 1
ATOM 1597 C CA . ALA A 1 201 ? 11.070 7.326 -0.304 1.00 83.31 201 ALA A CA 1
ATOM 1598 C C . ALA A 1 201 ? 11.487 6.326 -1.389 1.00 83.31 201 ALA A C 1
ATOM 1600 O O . ALA A 1 201 ? 12.567 6.446 -1.963 1.00 83.31 201 ALA A O 1
ATOM 1601 N N . LYS A 1 202 ? 10.620 5.352 -1.696 1.00 91.19 202 LYS A N 1
ATOM 1602 C CA . LYS A 1 202 ? 10.920 4.294 -2.675 1.00 91.19 202 LYS A CA 1
ATOM 1603 C C . LYS A 1 202 ? 11.142 4.851 -4.081 1.00 91.19 202 LYS A C 1
ATOM 1605 O O . LYS A 1 202 ? 11.978 4.325 -4.802 1.00 91.19 202 LYS A O 1
ATOM 1610 N N . LEU A 1 203 ? 10.405 5.892 -4.462 1.00 93.81 203 LEU A N 1
ATOM 1611 C CA . LEU A 1 203 ? 10.525 6.611 -5.729 1.00 93.81 203 LEU A CA 1
ATOM 1612 C C . LEU A 1 203 ? 10.420 8.128 -5.460 1.00 93.81 203 LEU A C 1
ATOM 1614 O O . LEU A 1 203 ? 9.765 8.526 -4.493 1.00 93.81 203 LEU A O 1
ATOM 1618 N N . PRO A 1 204 ? 11.039 8.985 -6.293 1.00 94.31 204 PRO A N 1
ATOM 1619 C CA . PRO A 1 204 ? 11.742 8.663 -7.534 1.00 94.31 204 PRO A CA 1
ATOM 1620 C C . PRO A 1 204 ? 13.126 8.050 -7.284 1.00 94.31 204 PRO A C 1
ATOM 1622 O O . PRO A 1 204 ? 13.728 8.280 -6.238 1.00 94.31 204 PRO A O 1
ATOM 1625 N N . ARG A 1 205 ? 13.655 7.303 -8.258 1.00 95.31 205 ARG A N 1
ATOM 1626 C CA . ARG A 1 205 ? 15.032 6.781 -8.228 1.00 95.31 205 ARG A CA 1
ATOM 1627 C C . ARG A 1 205 ? 15.798 7.199 -9.466 1.00 95.31 205 ARG A C 1
ATOM 1629 O O . ARG A 1 205 ? 15.325 6.998 -10.581 1.00 95.31 205 ARG A O 1
ATOM 1636 N N . LEU A 1 206 ? 16.979 7.772 -9.255 1.00 95.38 206 LEU A N 1
ATOM 1637 C CA . LEU A 1 206 ? 17.941 8.030 -10.317 1.00 95.38 206 LEU A CA 1
ATOM 1638 C C . LEU A 1 206 ? 18.766 6.759 -10.537 1.00 95.38 206 LEU A C 1
ATOM 1640 O O . LEU A 1 206 ? 19.326 6.229 -9.584 1.00 95.38 206 LEU A O 1
ATOM 1644 N N . ILE A 1 207 ? 18.809 6.283 -11.775 1.00 96.06 207 ILE A N 1
ATOM 1645 C CA . ILE A 1 207 ? 19.467 5.044 -12.185 1.00 96.06 207 ILE A CA 1
ATOM 1646 C C . ILE A 1 207 ? 20.469 5.381 -13.286 1.00 96.06 207 ILE A C 1
ATOM 1648 O O . ILE A 1 207 ? 20.168 6.156 -14.201 1.00 96.06 207 ILE A O 1
ATOM 1652 N N . ASP A 1 208 ? 21.649 4.785 -13.201 1.00 94.94 208 ASP A N 1
ATOM 1653 C CA . ASP A 1 208 ? 22.641 4.754 -14.272 1.00 94.94 208 ASP A CA 1
ATOM 1654 C C . ASP A 1 208 ? 23.257 3.354 -14.373 1.00 94.94 208 ASP A C 1
ATOM 1656 O O . ASP A 1 208 ? 22.750 2.393 -13.792 1.00 94.94 208 ASP A O 1
ATOM 1660 N N . LYS A 1 209 ? 24.316 3.218 -15.170 1.00 92.94 209 LYS A N 1
ATOM 1661 C CA . LYS A 1 209 ? 24.964 1.930 -15.421 1.00 92.94 209 LYS A CA 1
ATOM 1662 C C . LYS A 1 209 ? 25.602 1.307 -14.174 1.00 92.94 209 LYS A C 1
ATOM 1664 O O . LYS A 1 209 ? 25.726 0.088 -14.111 1.00 92.94 209 LYS A O 1
ATOM 1669 N N . GLU A 1 210 ? 26.025 2.126 -13.213 1.00 91.50 210 GLU A N 1
ATOM 1670 C CA . GLU A 1 210 ? 26.682 1.673 -11.979 1.00 91.50 210 GLU A CA 1
ATOM 1671 C C . GLU A 1 210 ? 25.694 1.603 -10.808 1.00 91.50 210 GLU A C 1
ATOM 1673 O O . GLU A 1 210 ? 25.852 0.778 -9.910 1.00 91.50 210 GLU A O 1
ATOM 1678 N N . ASN A 1 211 ? 24.652 2.435 -10.836 1.00 91.69 211 ASN A N 1
ATOM 1679 C CA . ASN A 1 211 ? 23.658 2.559 -9.780 1.00 91.69 211 ASN A CA 1
ATOM 1680 C C . ASN A 1 211 ? 22.319 1.962 -10.225 1.00 91.69 211 ASN A C 1
ATOM 1682 O O . ASN A 1 211 ? 21.485 2.647 -10.820 1.00 91.69 211 ASN A O 1
ATOM 1686 N N . THR A 1 212 ? 22.105 0.685 -9.910 1.00 93.56 212 THR A N 1
ATOM 1687 C CA . THR A 1 212 ? 20.813 0.001 -10.081 1.00 93.56 212 THR A CA 1
ATOM 1688 C C . THR A 1 212 ? 19.867 0.289 -8.914 1.00 93.56 212 THR A C 1
ATOM 1690 O O . THR A 1 212 ? 20.311 0.612 -7.813 1.00 93.56 212 THR A O 1
ATOM 1693 N N . ALA A 1 213 ? 18.560 0.113 -9.117 1.00 95.69 213 ALA A N 1
ATOM 1694 C CA . ALA A 1 213 ? 17.562 0.207 -8.052 1.00 95.69 213 ALA A CA 1
ATOM 1695 C C . ALA A 1 213 ? 16.876 -1.140 -7.805 1.00 95.69 213 ALA A C 1
ATOM 1697 O O . ALA A 1 213 ? 16.515 -1.841 -8.750 1.00 95.69 213 ALA A O 1
ATOM 1698 N N . THR A 1 214 ? 16.645 -1.462 -6.535 1.00 97.00 214 THR A N 1
ATOM 1699 C CA . THR A 1 214 ? 15.921 -2.665 -6.112 1.00 97.00 214 THR A CA 1
ATOM 1700 C C . THR A 1 214 ? 14.658 -2.264 -5.363 1.00 97.00 214 THR A C 1
ATOM 1702 O O . THR A 1 214 ? 14.691 -1.399 -4.485 1.00 97.00 214 THR A O 1
ATOM 1705 N N . PHE A 1 215 ? 13.540 -2.896 -5.706 1.00 97.38 215 PHE A N 1
ATOM 1706 C CA . PHE A 1 215 ? 12.229 -2.608 -5.144 1.00 97.38 215 PHE A CA 1
ATOM 1707 C C . PHE A 1 215 ? 11.556 -3.886 -4.656 1.00 97.38 215 PHE A C 1
ATOM 1709 O O . PHE A 1 215 ? 11.419 -4.850 -5.402 1.00 97.38 215 PHE A O 1
ATOM 1716 N N . GLU A 1 216 ? 11.061 -3.852 -3.423 1.00 96.56 216 GLU A N 1
ATOM 1717 C CA . GLU A 1 216 ? 10.217 -4.909 -2.871 1.00 96.56 216 GLU A CA 1
ATOM 1718 C C . GLU A 1 216 ? 8.744 -4.557 -3.071 1.00 96.56 216 GLU A C 1
ATOM 1720 O O . GLU A 1 216 ? 8.276 -3.497 -2.627 1.00 96.56 216 GLU A O 1
ATOM 1725 N N . ILE A 1 217 ? 8.002 -5.464 -3.710 1.00 96.94 217 ILE A N 1
ATOM 1726 C CA . ILE A 1 217 ? 6.558 -5.338 -3.894 1.00 96.94 217 ILE A CA 1
ATOM 1727 C C . ILE A 1 217 ? 5.837 -6.576 -3.367 1.00 96.94 217 ILE A C 1
ATOM 1729 O O . ILE A 1 217 ? 6.102 -7.706 -3.778 1.00 96.94 217 ILE A O 1
ATOM 1733 N N . TYR A 1 218 ? 4.919 -6.369 -2.425 1.00 97.50 218 TYR A N 1
ATOM 1734 C CA . TYR A 1 218 ? 4.071 -7.441 -1.923 1.00 97.50 218 TYR A CA 1
ATOM 1735 C C . TYR A 1 218 ? 2.930 -7.684 -2.907 1.00 97.50 218 TYR A C 1
ATOM 1737 O O . TYR A 1 218 ? 2.118 -6.794 -3.156 1.00 97.50 218 TYR A O 1
ATOM 1745 N N . THR A 1 219 ? 2.850 -8.897 -3.449 1.00 96.56 219 THR A N 1
ATOM 1746 C CA . THR A 1 219 ? 1.834 -9.286 -4.434 1.00 96.56 219 THR A CA 1
ATOM 1747 C C . THR A 1 219 ? 0.962 -10.435 -3.938 1.00 96.56 219 THR A C 1
ATOM 1749 O O . THR A 1 219 ? 0.448 -11.216 -4.738 1.00 96.56 219 THR A O 1
ATOM 1752 N N . GLY A 1 220 ? 0.788 -10.594 -2.625 1.00 95.50 220 GLY A N 1
ATOM 1753 C CA . GLY A 1 220 ? -0.101 -11.602 -2.039 1.00 95.50 220 GLY A CA 1
ATOM 1754 C C . GLY A 1 220 ? 0.240 -13.047 -2.439 1.00 95.50 220 GLY A C 1
ATOM 1755 O O . GLY A 1 220 ? 1.409 -13.373 -2.636 1.00 95.50 220 GLY A O 1
ATOM 1756 N N . PRO A 1 221 ? -0.744 -13.955 -2.558 1.00 94.81 221 PRO A N 1
ATOM 1757 C CA . PRO A 1 221 ? -0.487 -15.347 -2.909 1.00 94.81 221 PRO A CA 1
ATOM 1758 C C . PRO A 1 221 ? 0.196 -15.478 -4.276 1.00 94.81 221 PRO A C 1
ATOM 1760 O O . PRO A 1 221 ? -0.130 -14.747 -5.216 1.00 94.81 221 PRO A O 1
ATOM 1763 N N . LYS A 1 222 ? 1.104 -16.453 -4.392 1.00 93.56 222 LYS A N 1
ATOM 1764 C CA . LYS A 1 222 ? 1.758 -16.797 -5.659 1.00 93.56 222 LYS A CA 1
ATOM 1765 C C . LYS A 1 222 ? 0.696 -17.191 -6.702 1.00 93.56 222 LYS A C 1
ATOM 1767 O O . LYS A 1 222 ? -0.124 -18.067 -6.403 1.00 93.56 222 LYS A O 1
ATOM 1772 N N . PRO A 1 223 ? 0.683 -16.584 -7.903 1.00 87.94 223 PRO A N 1
ATOM 1773 C CA . PRO A 1 223 ? -0.216 -17.015 -8.968 1.00 87.94 223 PRO A CA 1
ATOM 1774 C C . PRO A 1 223 ? 0.198 -18.400 -9.490 1.00 87.94 223 PRO A C 1
ATOM 1776 O O . PRO A 1 223 ? 1.384 -18.726 -9.549 1.00 87.94 223 PRO A O 1
ATOM 1779 N N . VAL A 1 224 ? -0.787 -19.231 -9.840 1.00 78.69 224 VAL A N 1
ATOM 1780 C CA . VAL A 1 224 ? -0.555 -20.604 -10.333 1.00 78.69 224 VAL A CA 1
ATOM 1781 C C . VAL A 1 224 ? -0.172 -20.591 -11.815 1.00 78.69 224 VAL A C 1
ATOM 1783 O O . VAL A 1 224 ? 0.752 -21.284 -12.234 1.00 78.69 224 VAL A O 1
ATOM 1786 N N . THR A 1 225 ? -0.868 -19.768 -12.591 1.00 81.50 225 THR A N 1
ATOM 1787 C CA . THR A 1 225 ? -0.680 -19.526 -14.024 1.00 81.50 225 THR A CA 1
ATOM 1788 C C . THR A 1 225 ? -0.766 -18.024 -14.277 1.00 81.50 225 THR A C 1
ATOM 1790 O O . THR A 1 225 ? -1.090 -17.277 -13.352 1.00 81.50 225 THR A O 1
ATOM 1793 N N . GLY A 1 226 ? -0.492 -17.593 -15.507 1.00 81.50 226 GLY A N 1
ATOM 1794 C CA . GLY A 1 226 ? -0.676 -16.201 -15.907 1.00 81.50 226 GLY A CA 1
ATOM 1795 C C . GLY A 1 226 ? 0.616 -15.434 -16.175 1.00 81.50 226 GLY A C 1
ATOM 1796 O O . GLY A 1 226 ? 1.723 -15.986 -16.085 1.00 81.50 226 GLY A O 1
ATOM 1797 N N . LYS A 1 227 ? 0.453 -14.158 -16.519 1.00 87.62 227 LYS A N 1
ATOM 1798 C CA . LYS A 1 227 ? 1.534 -13.213 -16.820 1.00 87.62 227 LYS A CA 1
ATOM 1799 C C . LYS A 1 227 ? 1.846 -12.351 -15.599 1.00 87.62 227 LYS A C 1
ATOM 1801 O O . LYS A 1 227 ? 0.963 -12.009 -14.813 1.00 87.62 227 LYS A O 1
ATOM 1806 N N . TYR A 1 228 ? 3.117 -11.987 -15.448 1.00 94.19 228 TYR A N 1
ATOM 1807 C CA . TYR A 1 228 ? 3.579 -11.010 -14.463 1.00 94.19 228 TYR A CA 1
ATOM 1808 C C . TYR A 1 228 ? 4.305 -9.898 -15.200 1.00 94.19 228 TYR A C 1
ATOM 1810 O O . TYR A 1 228 ? 5.448 -10.069 -15.622 1.00 94.19 228 TYR A O 1
ATOM 1818 N N . ILE A 1 229 ? 3.619 -8.779 -15.396 1.00 96.31 229 ILE A N 1
ATOM 1819 C CA . ILE A 1 229 ? 4.116 -7.667 -16.197 1.00 96.31 229 ILE A CA 1
ATOM 1820 C C . ILE A 1 229 ? 4.545 -6.554 -15.250 1.00 96.31 229 ILE A C 1
ATOM 1822 O O . ILE A 1 229 ? 3.712 -5.910 -14.614 1.00 96.31 229 ILE A O 1
ATOM 1826 N N . VAL A 1 230 ? 5.851 -6.326 -15.160 1.00 97.69 230 VAL A N 1
ATOM 1827 C CA . VAL A 1 230 ? 6.428 -5.156 -14.498 1.00 97.69 230 VAL A CA 1
ATOM 1828 C C . VAL A 1 230 ? 6.334 -3.981 -15.458 1.00 97.69 230 VAL A C 1
ATOM 1830 O O . VAL A 1 230 ? 6.778 -4.077 -16.603 1.00 97.69 230 VAL A O 1
ATOM 1833 N N . ARG A 1 231 ? 5.785 -2.860 -14.994 1.00 96.88 231 ARG A N 1
ATOM 1834 C CA . ARG A 1 231 ? 5.737 -1.612 -15.752 1.00 96.88 231 ARG A CA 1
ATOM 1835 C C . ARG A 1 231 ? 6.513 -0.534 -15.009 1.00 96.88 231 ARG A C 1
ATOM 1837 O O . ARG A 1 231 ? 6.247 -0.298 -13.831 1.00 96.88 231 ARG A O 1
ATOM 1844 N N . ILE A 1 232 ? 7.457 0.117 -15.687 1.00 97.06 232 ILE A N 1
ATOM 1845 C CA . ILE A 1 232 ? 8.246 1.221 -15.116 1.00 97.06 232 ILE A CA 1
ATOM 1846 C C . ILE A 1 232 ? 8.022 2.498 -15.923 1.00 97.06 232 ILE A C 1
ATOM 1848 O O . ILE A 1 232 ? 8.041 2.468 -17.154 1.00 97.06 232 ILE A O 1
ATOM 1852 N N . GLY A 1 233 ? 7.796 3.609 -15.225 1.00 95.69 233 GLY A N 1
ATOM 1853 C CA . GLY A 1 233 ? 7.586 4.928 -15.818 1.00 95.69 233 GLY A CA 1
ATOM 1854 C C . GLY A 1 233 ? 8.782 5.848 -15.599 1.00 95.69 233 GLY A C 1
ATOM 1855 O O . GLY A 1 233 ? 9.284 5.949 -14.475 1.00 95.69 233 GLY A O 1
ATOM 1856 N N . LEU A 1 234 ? 9.221 6.518 -16.664 1.00 95.00 234 LEU A N 1
ATOM 1857 C CA . LEU A 1 234 ? 10.357 7.441 -16.660 1.00 95.00 234 LEU A CA 1
ATOM 1858 C C . LEU A 1 234 ? 9.928 8.909 -16.652 1.00 95.00 234 LEU A C 1
ATOM 1860 O O . LEU A 1 234 ? 8.936 9.294 -17.272 1.00 95.00 234 LEU A O 1
ATOM 1864 N N . ASP A 1 235 ? 10.737 9.731 -15.995 1.00 92.75 235 ASP A N 1
ATOM 1865 C CA . ASP A 1 235 ? 10.677 11.186 -16.131 1.00 92.75 235 ASP A CA 1
ATOM 1866 C C . ASP A 1 235 ? 11.313 11.670 -17.451 1.00 92.75 235 ASP A C 1
ATOM 1868 O O . ASP A 1 235 ? 11.997 10.919 -18.148 1.00 92.75 235 ASP A O 1
ATOM 1872 N N . SER A 1 236 ? 11.157 12.956 -17.761 1.00 91.38 236 SER A N 1
ATOM 1873 C CA . SER A 1 236 ? 11.589 13.604 -19.005 1.00 91.38 236 SER A CA 1
ATOM 1874 C C . SER A 1 236 ? 13.097 13.922 -19.081 1.00 91.38 236 SER A C 1
ATOM 1876 O O . SER A 1 236 ? 13.484 14.951 -19.643 1.00 91.38 236 SER A O 1
ATOM 1878 N N . LEU A 1 237 ? 13.974 13.117 -18.470 1.00 94.06 237 LEU A N 1
ATOM 1879 C CA . LEU A 1 237 ? 15.421 13.371 -18.530 1.00 94.06 237 LEU A CA 1
ATOM 1880 C C . LEU A 1 237 ? 15.959 13.188 -19.957 1.00 94.06 237 LEU A C 1
ATOM 1882 O O . LEU A 1 237 ? 15.465 12.364 -20.720 1.00 94.06 237 LEU A O 1
ATOM 1886 N N . ASN A 1 238 ? 17.002 13.940 -20.323 1.00 94.12 238 ASN A N 1
ATOM 1887 C CA . ASN A 1 238 ? 17.589 13.869 -21.665 1.00 94.12 238 ASN A CA 1
ATOM 1888 C C . ASN A 1 238 ? 17.905 12.417 -22.067 1.00 94.12 238 ASN A C 1
ATOM 1890 O O . ASN A 1 238 ? 18.552 11.683 -21.319 1.00 94.12 238 ASN A O 1
ATOM 1894 N N . GLY A 1 239 ? 17.448 12.016 -23.256 1.00 92.81 239 GLY A N 1
ATOM 1895 C CA . GLY A 1 239 ? 17.646 10.664 -23.782 1.00 92.81 239 GLY A CA 1
ATOM 1896 C C . GLY A 1 239 ? 16.682 9.599 -23.243 1.00 92.81 239 GLY A C 1
ATOM 1897 O O . GLY A 1 239 ? 16.902 8.424 -23.512 1.00 92.81 239 GLY A O 1
ATOM 1898 N N . PHE A 1 240 ? 15.613 9.961 -22.515 1.00 93.25 240 PHE A N 1
ATOM 1899 C CA . PHE A 1 240 ? 14.663 8.973 -21.971 1.00 93.25 240 PHE A CA 1
ATOM 1900 C C . PHE A 1 240 ? 14.005 8.082 -23.044 1.00 93.25 240 PHE A C 1
ATOM 1902 O O . PHE A 1 240 ? 13.682 6.924 -22.769 1.00 93.25 240 PHE A O 1
ATOM 1909 N N . HIS A 1 241 ? 13.837 8.591 -24.271 1.00 92.44 241 HIS A N 1
ATOM 1910 C CA . HIS A 1 241 ? 13.324 7.826 -25.414 1.00 92.44 241 HIS A CA 1
ATOM 1911 C C . HIS A 1 241 ? 14.249 6.674 -25.826 1.00 92.44 241 HIS A C 1
ATOM 1913 O O . HIS A 1 241 ? 13.764 5.599 -26.160 1.00 92.44 241 HIS A O 1
ATOM 1919 N N . ASP A 1 242 ? 15.564 6.878 -25.736 1.00 92.94 242 ASP A N 1
ATOM 1920 C CA . ASP A 1 242 ? 16.580 5.919 -26.188 1.00 92.94 242 ASP A CA 1
ATOM 1921 C C . ASP A 1 242 ? 17.110 5.038 -25.045 1.00 92.94 242 ASP A C 1
ATOM 1923 O O . ASP A 1 242 ? 17.952 4.164 -25.250 1.00 92.94 242 ASP A O 1
ATOM 1927 N N . ALA A 1 243 ? 16.643 5.271 -23.817 1.00 93.94 243 ALA A N 1
ATOM 1928 C CA . ALA A 1 243 ? 17.088 4.539 -22.643 1.00 93.94 243 ALA A CA 1
ATOM 1929 C C . ALA A 1 243 ? 16.714 3.049 -22.730 1.00 93.94 243 ALA A C 1
ATOM 1931 O O . ALA A 1 243 ? 15.550 2.700 -22.938 1.00 93.94 243 ALA A O 1
ATOM 1932 N N . VAL A 1 244 ? 17.692 2.168 -22.513 1.00 95.12 244 VAL A N 1
ATOM 1933 C CA . VAL A 1 244 ? 17.494 0.711 -22.501 1.00 95.12 244 VAL A CA 1
ATOM 1934 C C . VAL A 1 244 ? 17.687 0.191 -21.085 1.00 95.12 244 VAL A C 1
ATOM 1936 O O . VAL A 1 244 ? 18.741 0.392 -20.476 1.00 95.12 244 VAL A O 1
ATOM 1939 N N . PHE A 1 245 ? 16.658 -0.469 -20.562 1.00 96.38 245 PHE A N 1
ATOM 1940 C CA . PHE A 1 245 ? 16.629 -0.988 -19.201 1.00 96.38 245 PHE A CA 1
ATOM 1941 C C . PHE A 1 245 ? 16.703 -2.510 -19.179 1.00 96.38 245 PHE A C 1
ATOM 1943 O O . PHE A 1 245 ? 16.082 -3.194 -19.990 1.00 96.38 245 PHE A O 1
ATOM 1950 N N . ASN A 1 246 ? 17.397 -3.029 -18.172 1.00 96.00 246 ASN A N 1
ATOM 1951 C CA . ASN A 1 246 ? 17.308 -4.420 -17.765 1.00 96.00 246 ASN A CA 1
ATOM 1952 C C . ASN A 1 246 ? 16.465 -4.514 -16.502 1.00 96.00 246 ASN A C 1
ATOM 1954 O O . ASN A 1 246 ? 16.775 -3.869 -15.500 1.00 96.00 246 ASN A O 1
ATOM 1958 N N . VAL A 1 247 ? 15.430 -5.350 -16.548 1.00 98.00 247 VAL A N 1
ATOM 1959 C CA . VAL A 1 247 ? 14.592 -5.650 -15.387 1.00 98.00 247 VAL A CA 1
ATOM 1960 C C . VAL A 1 247 ? 14.745 -7.118 -15.018 1.00 98.00 247 VAL A C 1
ATOM 1962 O O . VAL A 1 247 ? 14.710 -7.996 -15.884 1.00 98.00 247 VAL A O 1
ATOM 1965 N N . SER A 1 248 ? 14.919 -7.388 -13.730 1.00 97.81 248 SER A N 1
ATOM 1966 C CA . SER A 1 248 ? 14.922 -8.731 -13.156 1.00 97.81 248 SER A CA 1
ATOM 1967 C C . SER A 1 248 ? 13.810 -8.839 -12.108 1.00 97.81 248 SER A C 1
ATOM 1969 O O . SER A 1 248 ? 13.470 -7.860 -11.443 1.00 97.81 248 SER A O 1
ATOM 1971 N N . VAL A 1 249 ? 13.217 -10.026 -11.981 1.00 98.06 249 VAL A N 1
ATOM 1972 C CA . VAL A 1 249 ? 12.270 -10.365 -10.915 1.00 98.06 249 VAL A CA 1
ATOM 1973 C C . VAL A 1 249 ? 12.833 -11.563 -10.162 1.00 98.06 249 VAL A C 1
ATOM 1975 O O . VAL A 1 249 ? 13.120 -12.593 -10.773 1.00 98.06 249 VAL A O 1
ATOM 1978 N N . ASN A 1 250 ? 13.020 -11.435 -8.848 1.00 97.56 250 ASN A N 1
ATOM 1979 C CA . ASN A 1 250 ? 13.634 -12.455 -7.987 1.00 97.56 250 ASN A CA 1
ATOM 1980 C C . ASN A 1 250 ? 14.939 -13.028 -8.585 1.00 97.56 250 ASN A C 1
ATOM 1982 O O . ASN A 1 250 ? 15.133 -14.245 -8.636 1.00 97.56 250 ASN A O 1
ATOM 1986 N N . GLY A 1 251 ? 15.797 -12.154 -9.123 1.00 96.62 251 GLY A N 1
ATOM 1987 C CA . GLY A 1 251 ? 17.081 -12.516 -9.734 1.00 96.62 251 GLY A CA 1
ATOM 1988 C C . GLY A 1 251 ? 16.998 -13.157 -11.126 1.00 96.62 251 GLY A C 1
ATOM 1989 O O . GLY A 1 251 ? 18.022 -13.551 -11.681 1.00 96.62 251 GLY A O 1
ATOM 1990 N N . THR A 1 252 ? 15.808 -13.281 -11.724 1.00 97.00 252 THR A N 1
ATOM 1991 C CA . THR A 1 252 ? 15.642 -13.787 -13.097 1.00 97.00 252 THR A CA 1
ATOM 1992 C C . THR A 1 252 ? 15.284 -12.649 -14.045 1.00 97.00 252 THR A C 1
ATOM 1994 O O . THR A 1 252 ? 14.333 -11.911 -13.799 1.00 97.00 252 THR A O 1
ATOM 1997 N N . LYS A 1 253 ? 16.009 -12.531 -15.164 1.00 97.12 253 LYS A N 1
ATOM 1998 C CA . LYS A 1 253 ? 15.757 -11.506 -16.190 1.00 97.12 253 LYS A CA 1
ATOM 1999 C C . LYS A 1 253 ? 14.324 -11.603 -16.739 1.00 97.12 253 LYS A C 1
ATOM 2001 O O . LYS A 1 253 ? 13.878 -12.686 -17.120 1.00 97.12 253 LYS A O 1
ATOM 2006 N N . ALA A 1 254 ? 13.635 -10.466 -16.787 1.00 97.19 254 ALA A N 1
ATOM 2007 C CA . ALA A 1 254 ? 12.339 -10.307 -17.433 1.00 97.19 254 ALA A CA 1
ATOM 2008 C C . ALA A 1 254 ? 12.518 -9.967 -18.923 1.00 97.19 254 ALA A C 1
ATOM 2010 O O . ALA A 1 254 ? 13.488 -9.315 -19.320 1.00 97.19 254 ALA A O 1
ATOM 2011 N N . ASN A 1 255 ? 11.579 -10.413 -19.753 1.00 96.25 255 ASN A N 1
ATO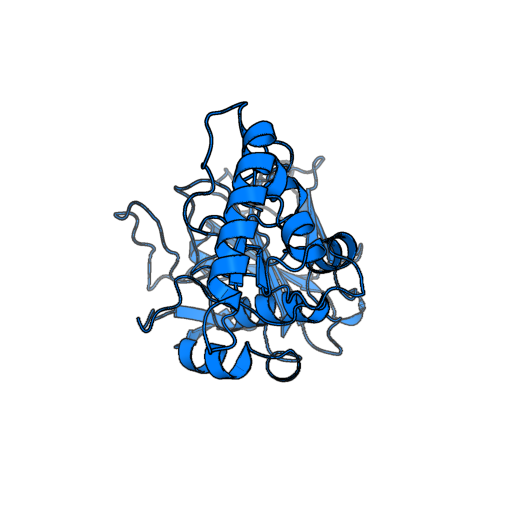M 2012 C CA . ASN A 1 255 ? 11.579 -10.152 -21.189 1.00 96.25 255 ASN A CA 1
ATOM 2013 C C . ASN A 1 255 ? 10.928 -8.796 -21.462 1.00 96.25 255 ASN A C 1
ATOM 2015 O O . ASN A 1 255 ? 9.806 -8.567 -21.024 1.00 96.25 255 ASN A O 1
ATOM 2019 N N . GLN A 1 256 ? 11.587 -7.907 -22.199 1.00 95.62 256 GLN A N 1
ATOM 2020 C CA . GLN A 1 256 ? 10.969 -6.640 -22.586 1.00 95.62 256 GLN A CA 1
ATOM 2021 C C . GLN A 1 256 ? 9.870 -6.892 -23.628 1.00 95.62 256 GLN A C 1
ATOM 2023 O O . GLN A 1 256 ? 10.134 -7.505 -24.661 1.00 95.62 256 GLN A O 1
ATOM 2028 N N . LEU A 1 257 ? 8.650 -6.427 -23.345 1.00 94.06 257 LEU A N 1
ATOM 2029 C CA . LEU A 1 257 ? 7.513 -6.509 -24.271 1.00 94.06 257 LEU A CA 1
ATOM 2030 C C . LEU A 1 257 ? 7.440 -5.288 -25.196 1.00 94.06 257 LEU A C 1
ATOM 2032 O O . LEU A 1 257 ? 6.973 -5.395 -26.324 1.00 94.06 257 LEU A O 1
ATOM 2036 N N . GLY A 1 258 ? 7.930 -4.142 -24.722 1.00 92.25 258 GLY A N 1
ATOM 2037 C CA . GLY A 1 258 ? 7.888 -2.869 -25.433 1.00 92.25 258 GLY A CA 1
ATOM 2038 C C . GLY A 1 258 ? 7.410 -1.735 -24.535 1.00 92.25 258 GLY A C 1
ATOM 2039 O O . GLY A 1 258 ? 7.336 -1.871 -23.310 1.00 92.25 258 GLY A O 1
ATOM 2040 N N . ASP A 1 259 ? 7.099 -0.608 -25.161 1.00 92.88 259 ASP A N 1
ATOM 2041 C CA . ASP A 1 259 ? 6.534 0.565 -24.506 1.00 92.88 259 ASP A CA 1
ATOM 2042 C C . ASP A 1 259 ? 5.007 0.546 -24.623 1.00 92.88 259 ASP A C 1
ATOM 2044 O O . ASP A 1 259 ? 4.461 0.146 -25.650 1.00 92.88 259 ASP A O 1
ATOM 2048 N N . LEU A 1 260 ? 4.313 1.049 -23.603 1.00 88.81 260 LEU A N 1
ATOM 2049 C CA . LEU A 1 260 ? 2.906 1.397 -23.753 1.00 88.81 260 LEU A CA 1
ATOM 2050 C C . LEU A 1 260 ? 2.770 2.639 -24.636 1.00 88.81 260 LEU A C 1
ATOM 2052 O O . LEU A 1 260 ? 3.410 3.665 -24.392 1.00 88.81 260 LEU A O 1
ATOM 2056 N N . LEU A 1 261 ? 1.899 2.550 -25.639 1.00 82.31 261 LEU A N 1
ATOM 2057 C CA . LEU A 1 261 ? 1.608 3.658 -26.542 1.00 82.31 261 LEU A CA 1
ATOM 2058 C C . LEU A 1 261 ? 0.885 4.776 -25.789 1.00 82.31 261 LEU A C 1
ATOM 2060 O O . LEU A 1 261 ? -0.140 4.534 -25.153 1.00 82.31 261 LEU A O 1
ATOM 2064 N N . LYS A 1 262 ? 1.409 6.007 -25.880 1.00 77.81 262 LYS A N 1
ATOM 2065 C CA . LYS A 1 262 ? 0.749 7.185 -25.303 1.00 77.81 262 LYS A CA 1
ATOM 2066 C C . LYS A 1 262 ? -0.656 7.335 -25.881 1.00 77.81 262 LYS A C 1
ATOM 2068 O O . LYS A 1 262 ? -0.817 7.360 -27.101 1.00 77.81 262 LYS A O 1
ATOM 2073 N N . ASP A 1 263 ? -1.644 7.503 -25.007 1.00 70.06 263 ASP A N 1
ATOM 2074 C CA . ASP A 1 263 ? -2.993 7.875 -25.432 1.00 70.06 263 ASP A CA 1
ATOM 2075 C C . ASP A 1 263 ? -2.947 9.277 -26.066 1.00 70.06 263 ASP A C 1
ATOM 2077 O O . ASP A 1 263 ? -2.543 10.253 -25.433 1.00 70.06 263 ASP A O 1
ATOM 2081 N N . THR A 1 264 ? -3.326 9.379 -27.340 1.00 65.31 264 THR A N 1
ATOM 2082 C CA . THR A 1 264 ? -3.390 10.654 -28.070 1.00 65.31 264 THR A CA 1
ATOM 2083 C C . THR A 1 264 ? -4.765 11.315 -27.986 1.00 65.31 264 THR A C 1
ATOM 2085 O O . THR A 1 264 ? -4.944 12.424 -28.486 1.00 65.31 264 THR A O 1
ATOM 2088 N N . VAL A 1 265 ? -5.758 10.630 -27.411 1.00 59.50 265 VAL A N 1
ATOM 2089 C CA . VAL A 1 265 ? -7.168 11.043 -27.392 1.00 59.50 265 VAL A CA 1
ATOM 2090 C C . VAL A 1 265 ? -7.506 11.815 -26.119 1.00 59.50 265 VAL A C 1
ATOM 2092 O O . VAL A 1 265 ? -8.354 12.707 -26.145 1.00 59.50 265 VAL A O 1
ATOM 2095 N N . SER A 1 266 ? -6.841 11.514 -25.002 1.00 61.22 266 SER A N 1
ATOM 2096 C CA . SER A 1 266 ? -7.002 12.257 -23.754 1.00 61.22 266 SER A CA 1
ATOM 2097 C C . SER A 1 266 ? -5.674 12.765 -23.219 1.00 61.22 266 SER A C 1
ATOM 2099 O O . SER A 1 266 ? -4.655 12.101 -23.346 1.00 61.22 266 SER A O 1
ATOM 2101 N N . SER A 1 267 ? -5.710 13.932 -22.582 1.00 66.81 267 SER A N 1
ATOM 2102 C CA . SER A 1 267 ? -4.593 14.453 -21.805 1.00 66.81 267 SER A CA 1
ATOM 2103 C C . SER A 1 267 ? -5.026 14.796 -20.385 1.00 66.81 267 SER A C 1
ATOM 2105 O O . SER A 1 267 ? -6.200 15.109 -20.116 1.00 66.81 267 SER A O 1
ATOM 2107 N N . ILE A 1 268 ? -4.051 14.743 -19.482 1.00 74.12 268 ILE A N 1
ATOM 2108 C CA . ILE A 1 268 ? -4.202 15.141 -18.091 1.00 74.12 268 ILE A CA 1
ATOM 2109 C C . ILE A 1 268 ? -4.545 16.631 -17.992 1.00 74.12 268 ILE A C 1
ATOM 2111 O O . ILE A 1 268 ? -3.922 17.478 -18.637 1.00 74.12 268 ILE A O 1
ATOM 2115 N N . ASP A 1 269 ? -5.527 16.960 -17.156 1.00 72.31 269 ASP A N 1
ATOM 2116 C CA . ASP A 1 269 ? -5.854 18.351 -16.862 1.00 72.31 269 ASP A CA 1
ATOM 2117 C C . ASP A 1 269 ? -4.840 18.920 -15.861 1.00 72.31 269 ASP A C 1
ATOM 2119 O O . ASP A 1 269 ? -4.871 18.612 -14.667 1.00 72.31 269 ASP A O 1
ATOM 2123 N N . LYS A 1 270 ? -3.926 19.749 -16.375 1.00 73.69 270 LYS A N 1
ATOM 2124 C CA . LYS A 1 270 ? -2.882 20.427 -15.591 1.00 73.69 270 LYS A CA 1
ATOM 2125 C C . LYS A 1 270 ? -3.347 21.749 -14.968 1.00 73.69 270 LYS A C 1
ATOM 2127 O O . LYS A 1 270 ? -2.525 22.483 -14.427 1.00 73.69 270 LYS A O 1
ATOM 2132 N N . THR A 1 271 ? -4.631 22.100 -15.075 1.00 73.31 271 THR A N 1
ATOM 2133 C CA . THR A 1 271 ? -5.161 23.339 -14.478 1.00 73.31 271 THR A CA 1
ATOM 2134 C C . THR A 1 271 ? -5.557 23.166 -13.010 1.00 73.31 271 THR A C 1
ATOM 2136 O O . THR A 1 271 ? -5.594 24.141 -12.259 1.00 73.31 271 THR A O 1
ATOM 2139 N N . ASN A 1 272 ? -5.802 21.927 -12.573 1.00 73.69 272 ASN A N 1
ATOM 2140 C CA . ASN A 1 272 ? -6.128 21.608 -11.187 1.00 73.69 272 ASN A CA 1
ATOM 2141 C C . ASN A 1 272 ? -4.873 21.534 -10.312 1.00 73.69 272 ASN A C 1
ATOM 2143 O O . ASN A 1 272 ? -3.800 21.159 -10.769 1.00 73.69 272 ASN A O 1
ATOM 2147 N N . GLN A 1 273 ? -5.025 21.798 -9.009 1.00 73.81 273 GLN A N 1
ATOM 2148 C CA . GLN A 1 273 ? -3.930 21.628 -8.038 1.00 73.81 273 GLN A CA 1
ATOM 2149 C C . GLN A 1 273 ? -3.414 20.182 -7.963 1.00 73.81 273 GLN A C 1
ATOM 2151 O O . GLN A 1 273 ? -2.275 19.956 -7.561 1.00 73.81 273 GLN A O 1
ATOM 2156 N N . ILE A 1 274 ? -4.265 19.216 -8.321 1.00 75.88 274 ILE A N 1
ATOM 2157 C CA . ILE A 1 274 ? -3.956 17.790 -8.351 1.00 75.88 274 ILE A CA 1
ATOM 2158 C C . ILE A 1 274 ? -4.158 17.309 -9.779 1.00 75.88 274 ILE A C 1
ATOM 2160 O O . ILE A 1 274 ? -5.261 17.394 -10.322 1.00 75.88 274 ILE A O 1
ATOM 2164 N N . HIS A 1 275 ? -3.095 16.778 -10.369 1.00 84.19 275 HIS A N 1
ATOM 2165 C CA . HIS A 1 275 ? -3.131 16.228 -11.714 1.00 84.19 275 HIS A CA 1
ATOM 2166 C C . HIS A 1 275 ? -3.564 14.763 -11.647 1.00 84.19 275 HIS A C 1
ATOM 2168 O O . HIS A 1 275 ? -2.840 13.922 -11.117 1.00 84.19 275 HIS A O 1
ATOM 2174 N N . VAL A 1 276 ? -4.747 14.454 -12.170 1.00 85.06 276 VAL A N 1
ATOM 2175 C CA . VAL A 1 276 ? -5.295 13.091 -12.182 1.00 85.06 276 VAL A CA 1
ATOM 2176 C C . VAL A 1 276 ? -5.089 12.470 -13.559 1.00 85.06 276 VAL A C 1
ATOM 2178 O O . VAL A 1 276 ? -5.747 12.882 -14.513 1.00 85.06 276 VAL A O 1
ATOM 2181 N N . ALA A 1 277 ? -4.222 11.463 -13.648 1.00 84.44 277 ALA A N 1
ATOM 2182 C CA . ALA A 1 277 ? -4.050 10.666 -14.856 1.00 84.44 277 ALA A CA 1
ATOM 2183 C C . ALA A 1 277 ? -5.357 9.965 -15.235 1.00 84.44 277 ALA A C 1
ATOM 2185 O O . ALA A 1 277 ? -6.005 9.321 -14.401 1.00 84.44 277 ALA A O 1
ATOM 2186 N N . LYS A 1 278 ? -5.718 10.062 -16.513 1.00 77.44 278 LYS A N 1
ATOM 2187 C CA . LYS A 1 278 ? -6.857 9.358 -17.112 1.00 77.44 278 LYS A CA 1
ATOM 2188 C C . LYS A 1 278 ? -6.510 7.926 -17.503 1.00 77.44 278 LYS A C 1
ATOM 2190 O O . LYS A 1 278 ? -7.397 7.078 -17.535 1.00 77.44 278 LYS A O 1
ATOM 2195 N N . ASN A 1 279 ? -5.236 7.666 -17.784 1.00 79.06 279 ASN A N 1
ATOM 2196 C CA . ASN A 1 279 ? -4.708 6.350 -18.119 1.00 79.06 279 ASN A CA 1
ATOM 2197 C C . ASN A 1 279 ? -3.255 6.212 -17.634 1.00 79.06 279 ASN A C 1
ATOM 2199 O O . ASN A 1 279 ? -2.597 7.196 -17.291 1.00 79.06 279 ASN A O 1
ATOM 2203 N N . LEU A 1 280 ? -2.743 4.981 -17.644 1.00 83.69 280 LEU A N 1
ATOM 2204 C CA . LEU A 1 280 ? -1.401 4.672 -17.153 1.00 83.69 280 LEU A CA 1
ATOM 2205 C C . LEU A 1 280 ? -0.287 5.417 -17.906 1.00 83.69 280 LEU A C 1
ATOM 2207 O O . LEU A 1 280 ? 0.712 5.778 -17.301 1.00 83.69 280 LEU A O 1
ATOM 2211 N N . THR A 1 281 ? -0.434 5.683 -19.203 1.00 86.50 281 THR A N 1
ATOM 2212 C CA . THR A 1 281 ? 0.614 6.359 -19.990 1.00 86.50 281 THR A CA 1
ATOM 2213 C C . THR A 1 281 ? 0.748 7.849 -19.684 1.00 86.50 281 THR A C 1
ATOM 2215 O O . THR A 1 281 ? 1.717 8.468 -20.107 1.00 86.50 281 THR A O 1
ATOM 2218 N N . GLU A 1 282 ? -0.177 8.424 -18.908 1.00 86.94 282 GLU A N 1
ATOM 2219 C CA . GLU A 1 282 ? -0.080 9.804 -18.425 1.00 86.94 282 GLU A CA 1
ATOM 2220 C C . GLU A 1 282 ? 0.718 9.928 -17.120 1.00 86.94 282 GLU A C 1
ATOM 2222 O O . GLU A 1 282 ? 1.075 11.041 -16.747 1.00 86.94 282 GLU A O 1
ATOM 2227 N N . VAL A 1 283 ? 1.017 8.832 -16.408 1.00 87.75 283 VAL A N 1
ATOM 2228 C CA . VAL A 1 283 ? 1.737 8.905 -15.117 1.00 87.75 283 VAL A CA 1
ATOM 2229 C C . VAL A 1 283 ? 3.228 9.221 -15.274 1.00 87.75 283 VAL A C 1
ATOM 2231 O O . VAL A 1 283 ? 3.891 9.557 -14.293 1.00 87.75 283 VAL A O 1
ATOM 2234 N N . ALA A 1 284 ? 3.761 9.075 -16.489 1.00 91.12 284 ALA A N 1
ATOM 2235 C CA . ALA A 1 284 ? 5.169 9.234 -16.824 1.00 91.12 284 ALA A CA 1
ATOM 2236 C C . ALA A 1 284 ? 5.347 9.554 -18.318 1.00 91.12 284 ALA A C 1
ATOM 2238 O O . ALA A 1 284 ? 4.468 9.277 -19.128 1.00 91.12 284 ALA A O 1
ATOM 2239 N N . GLU A 1 285 ? 6.505 10.089 -18.715 1.00 91.12 285 GLU A N 1
ATOM 2240 C CA . GLU A 1 285 ? 6.761 10.439 -20.122 1.00 91.12 285 GLU A CA 1
ATOM 2241 C C . GLU A 1 285 ? 6.995 9.227 -21.025 1.00 91.12 285 GLU A C 1
ATOM 2243 O O . GLU A 1 285 ? 6.845 9.319 -22.244 1.00 91.12 285 GLU A O 1
ATOM 2248 N N . ARG A 1 286 ? 7.372 8.094 -20.437 1.00 93.19 286 ARG A N 1
ATOM 2249 C CA . ARG A 1 286 ? 7.548 6.813 -21.116 1.00 93.19 286 ARG A CA 1
ATOM 2250 C C . ARG A 1 286 ? 7.249 5.704 -20.124 1.00 93.19 286 ARG A C 1
ATOM 2252 O O . ARG A 1 286 ? 7.788 5.731 -19.019 1.00 93.19 286 ARG A O 1
ATOM 2259 N N . VAL A 1 287 ? 6.420 4.739 -20.512 1.00 94.75 287 VAL A N 1
ATOM 2260 C CA . VAL A 1 287 ? 6.093 3.572 -19.684 1.00 94.75 287 VAL A CA 1
ATOM 2261 C C . VAL A 1 287 ? 6.495 2.313 -20.439 1.00 94.75 287 VAL A C 1
ATOM 2263 O O . VAL A 1 287 ? 5.959 2.039 -21.507 1.00 94.75 287 VAL A O 1
ATOM 2266 N N . MET A 1 288 ? 7.437 1.554 -19.889 1.00 95.81 288 MET A N 1
ATOM 2267 C CA . MET A 1 288 ? 7.951 0.314 -20.483 1.00 95.81 288 MET A CA 1
ATOM 2268 C C . MET A 1 288 ? 7.385 -0.905 -19.763 1.00 95.81 288 MET A C 1
ATOM 2270 O O . MET A 1 288 ? 7.118 -0.835 -18.562 1.00 95.81 288 MET A O 1
ATOM 2274 N N . GLN A 1 289 ? 7.257 -2.023 -20.475 1.00 95.94 289 GLN A N 1
ATOM 2275 C CA . GLN A 1 289 ? 6.710 -3.279 -19.967 1.00 95.94 289 GLN A CA 1
ATOM 2276 C C . GLN A 1 289 ? 7.721 -4.426 -20.057 1.00 95.94 289 GLN A C 1
ATOM 2278 O O . GLN A 1 289 ? 8.372 -4.632 -21.085 1.00 95.94 289 GLN A O 1
ATOM 2283 N N . PHE A 1 290 ? 7.799 -5.213 -18.985 1.00 97.25 290 PHE A N 1
ATOM 2284 C CA . PHE A 1 290 ? 8.683 -6.367 -18.866 1.00 97.25 290 PHE A CA 1
ATOM 2285 C C . PHE A 1 290 ? 7.918 -7.563 -18.300 1.00 97.25 290 PHE A C 1
ATOM 2287 O O . PHE A 1 290 ? 7.339 -7.482 -17.219 1.00 97.25 290 PHE A O 1
ATOM 2294 N N . GLU A 1 291 ? 7.929 -8.686 -19.007 1.00 96.50 291 GLU A N 1
ATOM 2295 C CA . GLU A 1 291 ? 7.244 -9.912 -18.614 1.00 96.50 291 GLU A CA 1
ATOM 2296 C C . GLU A 1 291 ? 8.175 -10.875 -17.872 1.00 96.50 291 GLU A C 1
ATOM 2298 O O . GLU A 1 291 ? 9.249 -11.253 -18.348 1.00 96.50 291 GLU A O 1
ATOM 2303 N N . ALA A 1 292 ? 7.708 -11.344 -16.721 1.00 94.12 292 ALA A N 1
ATOM 2304 C CA . ALA A 1 292 ? 8.259 -12.465 -15.984 1.00 94.12 292 ALA A CA 1
ATOM 2305 C C . ALA A 1 292 ? 7.276 -13.646 -15.973 1.00 94.12 292 ALA A C 1
ATOM 2307 O O . ALA A 1 292 ? 6.055 -13.489 -15.970 1.00 94.12 292 ALA A O 1
ATOM 2308 N N . ARG A 1 293 ? 7.811 -14.872 -15.918 1.00 88.69 293 ARG A N 1
ATOM 2309 C CA . ARG A 1 293 ? 6.990 -16.093 -15.849 1.00 88.69 293 ARG A CA 1
ATOM 2310 C C . ARG A 1 293 ? 6.476 -16.326 -14.427 1.00 88.69 293 ARG A C 1
ATOM 2312 O O . ARG A 1 293 ? 7.276 -16.356 -13.503 1.00 88.69 293 ARG A O 1
ATOM 2319 N N . ALA A 1 294 ? 5.204 -16.679 -14.241 1.00 85.50 294 ALA A N 1
ATOM 2320 C CA . ALA A 1 294 ? 4.628 -16.934 -12.908 1.00 85.50 294 ALA A CA 1
ATOM 2321 C C . ALA A 1 294 ? 5.434 -17.911 -12.012 1.00 85.50 294 ALA A C 1
ATOM 2323 O O . ALA A 1 294 ? 5.452 -17.780 -10.787 1.00 85.50 294 ALA A O 1
ATOM 2324 N N . LYS A 1 295 ? 6.161 -18.871 -12.608 1.00 89.50 295 LYS A N 1
ATOM 2325 C CA . LYS A 1 295 ? 6.964 -19.865 -11.873 1.00 89.50 295 LYS A CA 1
ATOM 2326 C C . LYS A 1 295 ? 8.038 -19.259 -10.960 1.00 89.50 295 LYS A C 1
ATOM 2328 O O . LYS A 1 295 ? 8.317 -19.858 -9.922 1.00 89.50 295 LYS A O 1
ATOM 2333 N N . ILE A 1 296 ? 8.614 -18.108 -11.327 1.00 92.44 296 ILE A N 1
ATOM 2334 C CA . ILE A 1 296 ? 9.714 -17.477 -10.575 1.00 92.44 296 ILE A CA 1
ATOM 2335 C C . ILE A 1 296 ? 9.224 -16.624 -9.401 1.00 92.44 296 ILE A C 1
ATOM 2337 O O . ILE A 1 296 ? 10.032 -16.122 -8.628 1.00 92.44 296 ILE A O 1
ATOM 2341 N N . LEU A 1 297 ? 7.909 -16.442 -9.272 1.00 94.69 297 LEU A N 1
ATOM 2342 C CA . LEU A 1 297 ? 7.330 -15.584 -8.250 1.00 94.69 297 LEU A CA 1
ATOM 2343 C C . LEU A 1 297 ? 7.296 -16.271 -6.890 1.00 94.69 297 LEU A C 1
ATOM 2345 O O . LEU A 1 297 ? 7.117 -17.489 -6.786 1.00 94.69 297 LEU A O 1
ATOM 2349 N N . ASN A 1 298 ? 7.388 -15.458 -5.851 1.00 95.69 298 ASN A N 1
ATOM 2350 C CA . ASN A 1 298 ? 7.193 -15.844 -4.468 1.00 95.69 298 ASN A CA 1
ATOM 2351 C C . ASN A 1 298 ? 5.764 -15.515 -4.027 1.00 95.69 298 ASN A C 1
ATOM 2353 O O . ASN A 1 298 ? 5.093 -14.646 -4.593 1.00 95.69 298 ASN A O 1
ATOM 2357 N N . ALA A 1 299 ? 5.296 -16.218 -2.995 1.00 95.69 299 ALA A N 1
ATOM 2358 C CA . ALA A 1 299 ? 4.158 -15.735 -2.228 1.00 95.69 299 ALA A CA 1
ATOM 2359 C C . ALA A 1 299 ? 4.623 -14.563 -1.352 1.00 95.69 299 ALA A C 1
ATOM 2361 O O . ALA A 1 299 ? 5.673 -14.633 -0.718 1.00 95.69 299 ALA A O 1
ATOM 2362 N N . GLY A 1 300 ? 3.826 -13.504 -1.302 1.00 96.81 300 GLY A N 1
ATOM 2363 C CA . GLY A 1 300 ? 4.144 -12.277 -0.595 1.00 96.81 300 GLY A CA 1
ATOM 2364 C C . GLY A 1 300 ? 5.039 -11.355 -1.413 1.00 96.81 300 GLY A C 1
ATOM 2365 O O . GLY A 1 300 ? 4.625 -10.895 -2.477 1.00 96.81 300 GLY A O 1
ATOM 2366 N N . TYR A 1 301 ? 6.221 -11.040 -0.888 1.00 98.00 301 TYR A N 1
ATOM 2367 C CA . TYR A 1 301 ? 7.152 -10.105 -1.516 1.00 98.00 301 TYR A CA 1
ATOM 2368 C C . TYR A 1 301 ? 7.863 -10.707 -2.728 1.00 98.00 301 TYR A C 1
ATOM 2370 O O . TYR A 1 301 ? 8.292 -11.861 -2.712 1.00 98.00 301 TYR A O 1
ATOM 2378 N N . ASN A 1 302 ? 7.991 -9.891 -3.770 1.00 97.88 302 ASN A N 1
ATOM 2379 C CA . ASN A 1 302 ? 8.826 -10.140 -4.932 1.00 97.88 302 ASN A CA 1
ATOM 2380 C C . ASN A 1 302 ? 9.795 -8.967 -5.105 1.00 97.88 302 ASN A C 1
ATOM 2382 O O . ASN A 1 302 ? 9.396 -7.803 -4.998 1.00 97.88 302 ASN A O 1
ATOM 2386 N N . THR A 1 303 ? 11.044 -9.296 -5.409 1.00 98.25 303 THR A N 1
ATOM 2387 C CA . THR A 1 303 ? 12.130 -8.344 -5.635 1.00 98.25 303 THR A CA 1
ATOM 2388 C C . THR A 1 303 ? 12.170 -7.971 -7.107 1.00 98.25 303 THR A C 1
ATOM 2390 O O . THR A 1 303 ? 12.245 -8.853 -7.964 1.00 98.25 303 THR A O 1
ATOM 2393 N N . ILE A 1 304 ? 12.133 -6.677 -7.411 1.00 98.44 304 ILE A N 1
ATOM 2394 C CA . ILE A 1 304 ? 12.283 -6.136 -8.763 1.00 98.44 304 ILE A CA 1
ATOM 2395 C C . ILE A 1 304 ? 13.575 -5.336 -8.811 1.00 98.44 304 ILE A C 1
ATOM 2397 O O . ILE A 1 304 ? 13.722 -4.345 -8.099 1.00 98.44 304 ILE A O 1
ATOM 2401 N N . GLU A 1 305 ? 14.492 -5.746 -9.674 1.00 98.19 305 GLU A N 1
ATOM 2402 C CA . GLU A 1 305 ? 15.746 -5.037 -9.916 1.00 98.19 305 GLU A CA 1
ATOM 2403 C C . GLU A 1 305 ? 15.649 -4.302 -11.246 1.00 98.19 305 GLU A C 1
ATOM 2405 O O . GLU A 1 305 ? 15.245 -4.880 -12.257 1.00 98.19 305 GLU A O 1
ATOM 2410 N N . VAL A 1 306 ? 16.016 -3.025 -11.244 1.00 98.06 306 VAL A N 1
ATOM 2411 C CA . VAL A 1 306 ? 15.983 -2.146 -12.410 1.00 98.06 306 VAL A CA 1
ATOM 2412 C C . VAL A 1 306 ? 17.380 -1.577 -12.616 1.00 98.06 306 VAL A C 1
ATOM 2414 O O . VAL A 1 306 ? 17.898 -0.841 -11.774 1.00 98.06 306 VAL A O 1
ATOM 2417 N N . GLY A 1 307 ? 17.988 -1.915 -13.748 1.00 96.94 307 GLY A N 1
ATOM 2418 C CA . GLY A 1 307 ? 19.276 -1.389 -14.186 1.00 96.94 307 GLY A CA 1
ATOM 2419 C C . GLY A 1 307 ? 19.180 -0.734 -15.557 1.00 96.94 307 GLY A C 1
ATOM 2420 O O . GLY A 1 307 ? 18.258 -1.007 -16.327 1.00 96.94 307 GLY A O 1
ATOM 2421 N N . LEU A 1 308 ? 20.151 0.120 -15.869 1.00 96.12 308 LEU A N 1
ATOM 2422 C CA . LEU A 1 308 ? 20.241 0.826 -17.142 1.00 96.12 308 LEU A CA 1
ATOM 2423 C C . LEU A 1 308 ? 21.469 0.343 -17.927 1.00 96.12 308 LEU A C 1
ATOM 2425 O O . LEU A 1 308 ? 22.565 0.260 -17.379 1.00 96.12 308 LEU A O 1
ATOM 2429 N N . GLU A 1 309 ? 21.306 0.029 -19.213 1.00 92.50 309 GLU A N 1
ATOM 2430 C CA . GLU A 1 309 ? 22.422 -0.430 -20.059 1.00 92.50 309 GLU A CA 1
ATOM 2431 C C . GLU A 1 309 ? 23.283 0.727 -20.589 1.00 92.50 309 GLU A C 1
ATOM 2433 O O . GLU A 1 309 ? 24.494 0.593 -20.785 1.00 92.50 309 GLU A O 1
ATOM 2438 N N . SER A 1 310 ? 22.655 1.877 -20.825 1.00 82.88 310 SER A N 1
ATOM 2439 C CA . SER A 1 310 ? 23.278 3.065 -21.408 1.00 82.88 310 SER A CA 1
ATOM 2440 C C . SER A 1 310 ? 24.101 3.872 -20.394 1.00 82.88 310 SER A C 1
ATOM 2442 O O . SER A 1 310 ? 23.716 3.998 -19.235 1.00 82.88 310 SER A O 1
ATOM 2444 N N . ASN A 1 311 ? 25.177 4.526 -20.855 1.00 86.38 311 ASN A N 1
ATOM 2445 C CA . ASN A 1 311 ? 26.005 5.459 -20.065 1.00 86.38 311 ASN A CA 1
ATOM 2446 C C . ASN A 1 311 ? 25.319 6.832 -19.856 1.00 86.38 311 ASN A C 1
ATOM 2448 O O . ASN A 1 311 ? 25.916 7.882 -20.090 1.00 86.38 311 ASN A O 1
ATOM 2452 N N . MET A 1 312 ? 24.047 6.841 -19.465 1.00 92.56 312 MET A N 1
ATOM 2453 C CA . MET A 1 312 ? 23.295 8.052 -19.118 1.00 92.56 312 MET A CA 1
ATOM 2454 C C . MET A 1 312 ? 22.624 7.878 -17.758 1.00 92.56 312 MET A C 1
ATOM 2456 O O . MET A 1 312 ? 22.738 6.830 -17.130 1.00 92.56 312 MET A O 1
ATOM 2460 N N . LYS A 1 313 ? 21.935 8.920 -17.298 1.00 95.12 313 LYS A N 1
ATOM 2461 C CA . LYS A 1 313 ? 21.144 8.897 -16.068 1.00 95.12 313 LYS A CA 1
ATOM 2462 C C . LYS A 1 313 ? 19.677 9.008 -16.423 1.00 95.12 313 LYS A C 1
ATOM 2464 O O . LYS A 1 313 ? 19.298 9.912 -17.164 1.00 95.12 313 LYS A O 1
ATOM 2469 N N . GLN A 1 314 ? 18.865 8.121 -15.871 1.00 96.56 314 GLN A N 1
ATOM 2470 C CA . GLN A 1 314 ? 17.417 8.133 -16.035 1.00 96.56 314 GLN A CA 1
ATOM 2471 C C . GLN A 1 314 ? 16.731 8.106 -14.678 1.00 96.56 314 GLN A C 1
ATOM 2473 O O . GLN A 1 314 ? 17.297 7.643 -13.691 1.00 96.56 314 GLN A O 1
ATOM 2478 N N . LYS A 1 315 ? 15.514 8.643 -14.610 1.00 95.62 315 LYS A N 1
ATOM 2479 C CA . LYS A 1 315 ? 14.762 8.758 -13.360 1.00 95.62 315 LYS A CA 1
ATOM 2480 C C . LYS A 1 315 ? 13.485 7.946 -13.464 1.00 95.62 315 LYS A C 1
ATOM 2482 O O . LYS A 1 315 ? 12.607 8.289 -14.251 1.00 95.62 315 LYS A O 1
ATOM 2487 N N . VAL A 1 316 ? 13.386 6.895 -12.660 1.00 96.31 316 VAL A N 1
ATOM 2488 C CA . VAL A 1 316 ? 12.158 6.111 -12.513 1.00 96.31 316 VAL A CA 1
ATOM 2489 C C . VAL A 1 316 ? 11.252 6.835 -11.526 1.00 96.31 316 VAL A C 1
ATOM 2491 O O . VAL A 1 316 ? 11.681 7.186 -10.424 1.00 96.31 316 VAL A O 1
ATOM 2494 N N . ILE A 1 317 ? 10.009 7.075 -11.933 1.00 95.12 317 ILE A N 1
ATOM 2495 C CA . ILE A 1 317 ? 8.990 7.803 -11.159 1.00 95.12 317 ILE A CA 1
ATOM 2496 C C . ILE A 1 317 ? 7.702 6.999 -10.970 1.00 95.12 317 ILE A C 1
ATOM 2498 O O . ILE A 1 317 ? 6.862 7.379 -10.161 1.00 95.12 317 ILE A O 1
ATOM 2502 N N . TRP A 1 318 ? 7.555 5.878 -11.677 1.00 95.38 318 TRP A N 1
ATOM 2503 C CA . TRP A 1 318 ? 6.434 4.959 -11.522 1.00 95.38 318 TRP A CA 1
ATOM 2504 C C . TRP A 1 318 ? 6.917 3.518 -11.569 1.00 95.38 318 TRP A C 1
ATOM 2506 O O . TRP A 1 318 ? 7.784 3.183 -12.377 1.00 95.38 318 TRP A O 1
ATOM 2516 N N . LEU A 1 319 ? 6.327 2.666 -10.735 1.00 97.12 319 LEU A N 1
ATOM 2517 C CA . LEU A 1 319 ? 6.492 1.224 -10.819 1.00 97.12 319 LEU A CA 1
ATOM 2518 C C . LEU A 1 319 ? 5.177 0.551 -10.437 1.00 97.12 319 LEU A C 1
ATOM 2520 O O . LEU A 1 319 ? 4.623 0.811 -9.368 1.00 97.12 319 LEU A O 1
ATOM 2524 N N . GLU A 1 320 ? 4.700 -0.345 -11.292 1.00 96.81 320 GLU A N 1
ATOM 2525 C CA . GLU A 1 320 ? 3.587 -1.234 -10.978 1.00 96.81 320 GLU A CA 1
ATOM 2526 C C . GLU A 1 320 ? 3.819 -2.641 -11.524 1.00 96.81 320 GLU A C 1
ATOM 2528 O O . GLU A 1 320 ? 4.662 -2.875 -12.391 1.00 96.81 320 GLU A O 1
ATOM 2533 N N . VAL A 1 321 ? 3.045 -3.584 -11.006 1.00 96.56 321 VAL A N 1
ATOM 2534 C CA . VAL A 1 321 ? 3.017 -4.972 -11.444 1.00 96.56 321 VAL A CA 1
ATOM 2535 C C . VAL A 1 321 ? 1.589 -5.345 -11.781 1.00 96.56 321 VAL A C 1
ATOM 2537 O O . VAL A 1 321 ? 0.725 -5.346 -10.906 1.00 96.56 321 VAL A O 1
ATOM 2540 N N . TYR A 1 322 ? 1.358 -5.740 -13.024 1.00 94.25 322 TYR A N 1
ATOM 2541 C CA . TYR A 1 322 ? 0.108 -6.345 -13.452 1.00 94.25 322 TYR A CA 1
ATOM 2542 C C . TYR A 1 322 ? 0.223 -7.871 -13.427 1.00 94.25 322 TYR A C 1
ATOM 2544 O O . TYR A 1 322 ? 1.169 -8.445 -13.968 1.00 94.25 322 TYR A O 1
ATOM 2552 N N . ILE A 1 323 ? -0.739 -8.524 -12.776 1.00 92.69 323 ILE A N 1
ATOM 2553 C CA . ILE A 1 323 ? -0.878 -9.981 -12.745 1.00 92.69 323 ILE A CA 1
ATOM 2554 C C . ILE A 1 323 ? -2.211 -10.326 -13.395 1.00 92.69 323 ILE A C 1
ATOM 2556 O O . ILE A 1 323 ? -3.246 -9.870 -12.902 1.00 92.69 323 ILE A O 1
ATOM 2560 N N . HIS A 1 324 ? -2.160 -11.137 -14.450 1.00 85.88 324 HIS A N 1
ATOM 2561 C CA . HIS A 1 324 ? -3.305 -11.680 -15.181 1.00 85.88 324 HIS A CA 1
ATOM 2562 C C . HIS A 1 324 ? -3.207 -13.199 -15.197 1.00 85.88 324 HIS A C 1
ATOM 2564 O O . HIS A 1 324 ? -2.173 -13.693 -15.697 1.00 85.88 324 HIS A O 1
#

Foldseek 3Di:
DADLQPDDVPCLQVLLVVVVVVLVVVQVVCVPDPDNDFAEDEAALACVRRSNSNHNVLVCQLVVSHQEYEHAANADDTDLPRQLLRSDVSNDVPGNHFYAYEGHQWYFQDPDLQAATEGDDLQALLQSLLSCVLSPGQFYHYDPLDPDFDFAWEADPVLDTHTDRCSVVCVVQSGDNVSSPPDKHKFWNHDTPPDPVPDPRLDWDKAFQVDKHKDKTWRAAQDPFFKKKKKWAWAPPPCPVVWDKWKDKLNHTFAWPFWRDDDPPDAWDSPDSHTYDRYPCNNHVIMTITIDGSVSDDHTIMMMMMHTPDRDMIITGIIMIITD

Nearest PDB structures (foldseek):
  6s0f-assembly1_B  TM=8.756E-01  e=1.119E-26  uncultured bacterium pG7
  6s04-assembly1_A  TM=8.745E-01  e=1.686E-26  uncultured bacterium pG7
  6s0f-assembly1_A  TM=8.708E-01  e=4.559E-26  uncultured bacterium pG7
  4aw7-assembly1_A  TM=2.609E-01  e=1.108E-03  Phocaeicola plebeius
  8eap-assembly1_G  TM=4.046E-01  e=9.452E-02  Salmonella phage P22

pLDDT: mean 89.58, std 10.49, range [56.41, 98.75]

Solvent-accessible surface area (backbone atoms only — not comparable to full-atom values): 17573 Å² total; per-residue (Å²): 72,80,83,68,81,81,55,61,93,91,41,17,71,67,36,29,58,54,46,52,52,52,41,48,54,53,36,53,56,34,66,73,44,103,51,96,58,81,40,73,48,74,43,38,48,42,71,70,57,14,38,68,49,19,42,51,60,48,59,34,35,62,70,67,41,33,45,32,42,25,31,18,23,45,52,75,25,31,45,51,76,58,55,44,50,57,52,46,61,69,35,34,91,86,47,85,46,34,44,21,48,30,38,41,54,25,35,37,30,43,96,46,80,76,45,52,29,35,61,67,50,51,29,38,46,27,30,37,32,38,28,38,40,68,42,65,32,74,41,67,36,80,39,84,74,66,90,75,86,63,91,36,36,51,63,56,97,88,68,47,82,42,81,43,84,39,63,71,53,42,70,74,23,41,73,45,50,83,62,33,62,96,52,55,24,33,42,61,52,47,53,73,33,77,66,84,86,77,66,78,71,82,27,61,40,78,31,22,61,87,42,61,47,77,44,83,43,59,63,17,69,52,58,90,65,52,48,34,34,42,34,42,16,27,45,87,41,83,62,55,90,77,61,48,71,49,45,25,44,63,88,40,79,34,46,76,77,48,65,62,76,68,66,87,87,64,77,64,54,77,86,49,83,59,27,53,31,64,40,78,50,64,62,25,79,42,34,38,35,27,41,38,63,36,84,69,57,46,62,35,57,39,43,38,37,44,35,33,75,44,100,53,65,45,36,38,44,35,45,37,35,39,37,75

Radius of gyration: 20.73 Å; Cα contacts (8 Å, |Δi|>4): 748; chains: 1; bounding box: 55×44×57 Å

Secondary structure (DSSP, 8-state):
------S-TT-HHHHHHHHHHHHHHHHHHHHHSSS----EEEE-SSHHHHHHTT--HHHHHHTT--SEEEEB-SSSSP-TT--HHHHHHHH-TT--PEE-PEE-SEE-SB--TTSPEEEPPHHHHHHHHHHHHHTT-S--EESS--S----EEEE-SSS-EEEE--HHHHHHHTTSHHHHTTS-EEEE----SS--S-S---B-EEE-SS--EEEEEE--SPPSSSEEEEEEEE---TTTTT--EEEEETTEEPEEEEEPPPPSS----TTSSS-EESSGGGSSSEEEEEEEEGGGPPSSEEEEEEEE-SSS-EEEEEEEEEE-

Mean predicted aligned error: 5.56 Å

Sequence (324 aa):
MRTFYLFKPGEEENGIELLNEFMRDIREISKKQDKNIQVAVRVPVTPAIGRKYGLDAVAWAKYGLVDIIIPSNYWYPTNLDIPVETWKAEIGANSSCIIAPGADLAFRCVEDWRTIVMHNSIETMRAFAVNAYSRGAGAVYLFNHFDWVIDKWTVDEDGEKVVSNDKPVIINEGGKMETVRGKPRIHVLTFASPDTGKIEAKLPRLIDKENTATFEIYTGPKPVTGKYIVRIGLDSLNGFHDAVFNVSVNGTKANQLGDLLKDTVSSIDKTNQIHVAKNLTEVAERVMQFEARAKILNAGYNTIEVGLESNMKQKVIWLEVYIH